Protein AF-A0A2E8K4D7-F1 (afdb_monomer_lite)

Radius of gyration: 24.34 Å; chains: 1; bounding box: 84×47×53 Å

Foldseek 3Di:
DDDDPPPPDPDPDPVPDPLQVLPDDDDDPDDDDDPPDQDQLVCLQVLLLVLLVLLLVLQVLVLVLVVLVPDDQVVPDVVQWDDDVPDIGHSVSVSSVSVSSNSNSVVVNVVSLVVSVDPSNDPVPPNDDPVSVVSSVVSNVSSVVCVVPVNVVNVVVVVVVVVVVVVVVVVVVVVVVVVVVVVVVD

pLDDT: mean 81.78, std 14.97, range [35.03, 97.88]

Structure (mmCIF, N/CA/C/O backbone):
data_AF-A0A2E8K4D7-F1
#
_entry.id   AF-A0A2E8K4D7-F1
#
loop_
_atom_site.group_PDB
_atom_site.id
_atom_site.type_symbol
_atom_site.label_atom_id
_atom_site.label_alt_id
_atom_site.label_comp_id
_atom_site.label_asym_id
_atom_site.label_entity_id
_atom_site.label_seq_id
_atom_site.pdbx_PDB_ins_code
_atom_site.Cartn_x
_atom_site.Cartn_y
_atom_site.Cartn_z
_atom_site.occupancy
_atom_site.B_iso_or_equiv
_atom_site.auth_seq_id
_atom_site.auth_comp_id
_atom_site.auth_asym_id
_atom_site.auth_atom_id
_atom_site.pdbx_PDB_model_num
ATOM 1 N N . MET A 1 1 ? -30.339 0.909 -2.283 1.00 42.59 1 MET A N 1
ATOM 2 C CA . MET A 1 1 ? -30.176 0.228 -3.588 1.00 42.59 1 MET A CA 1
ATOM 3 C C . MET A 1 1 ? -30.928 -1.095 -3.508 1.00 42.59 1 MET A C 1
ATOM 5 O O . MET A 1 1 ? -30.660 -1.862 -2.594 1.00 42.59 1 MET A O 1
ATOM 9 N N . VAL A 1 2 ? -31.935 -1.306 -4.357 1.00 42.19 2 VAL A N 1
ATOM 10 C CA . VAL A 1 2 ? -32.818 -2.489 -4.318 1.00 42.19 2 VAL A CA 1
ATOM 11 C C . VAL A 1 2 ? -32.054 -3.697 -4.875 1.00 42.19 2 VAL A C 1
ATOM 13 O O . VAL A 1 2 ? -31.588 -3.630 -6.008 1.00 42.19 2 VAL A O 1
ATOM 16 N N . ARG A 1 3 ? -31.892 -4.777 -4.096 1.00 44.25 3 ARG A N 1
ATOM 17 C CA . ARG A 1 3 ? -31.357 -6.061 -4.585 1.00 44.25 3 ARG A CA 1
ATOM 18 C C . ARG A 1 3 ? -32.526 -6.982 -4.941 1.00 44.25 3 ARG A C 1
ATOM 20 O O . ARG A 1 3 ? -33.409 -7.198 -4.116 1.00 44.25 3 ARG A O 1
ATOM 27 N N . THR A 1 4 ? -32.522 -7.518 -6.157 1.00 40.59 4 THR A N 1
ATOM 28 C CA . THR A 1 4 ? -33.500 -8.507 -6.631 1.00 40.59 4 THR A CA 1
ATOM 29 C C . THR A 1 4 ? -32.950 -9.901 -6.341 1.00 40.59 4 THR A C 1
ATOM 31 O O . THR A 1 4 ? -31.834 -10.222 -6.745 1.00 40.59 4 THR A O 1
ATOM 34 N N . ALA A 1 5 ? -33.701 -10.731 -5.617 1.00 35.03 5 ALA A N 1
ATOM 35 C CA . ALA A 1 5 ? -33.301 -12.108 -5.340 1.00 35.03 5 ALA A CA 1
ATOM 36 C C . ALA A 1 5 ? -33.125 -12.895 -6.656 1.00 35.03 5 ALA A C 1
ATOM 38 O O . ALA A 1 5 ? -34.029 -12.902 -7.490 1.00 35.03 5 ALA A O 1
ATOM 39 N N . GLY A 1 6 ? -31.970 -13.549 -6.833 1.00 48.34 6 GLY A N 1
ATOM 40 C CA . GLY A 1 6 ? -31.677 -14.401 -7.997 1.00 48.34 6 GLY A CA 1
ATOM 41 C C . GLY A 1 6 ? -30.641 -13.870 -8.998 1.00 48.34 6 GLY A C 1
ATOM 42 O O . GLY A 1 6 ? -30.522 -14.437 -10.081 1.00 48.34 6 GLY A O 1
ATOM 43 N N . GLU A 1 7 ? -29.878 -12.818 -8.681 1.00 40.41 7 GLU A N 1
ATOM 44 C CA . GLU A 1 7 ? -28.774 -12.372 -9.545 1.00 40.41 7 GLU A CA 1
ATOM 45 C C . GLU A 1 7 ? -27.639 -13.416 -9.556 1.00 40.41 7 GLU A C 1
ATOM 47 O O . GLU A 1 7 ? -26.795 -13.467 -8.660 1.00 40.41 7 GLU A O 1
ATOM 52 N N . VAL A 1 8 ? -27.621 -14.275 -10.580 1.00 52.06 8 VAL A N 1
ATOM 53 C CA . VAL A 1 8 ? -26.497 -15.177 -10.858 1.00 52.06 8 VAL A CA 1
ATOM 54 C C . VAL A 1 8 ? -25.347 -14.334 -11.400 1.00 52.06 8 VAL A C 1
ATOM 56 O O . VAL A 1 8 ? -25.324 -13.963 -12.575 1.00 52.06 8 VAL A O 1
ATOM 59 N N . ARG A 1 9 ? -24.382 -14.010 -10.537 1.00 52.72 9 ARG A N 1
ATOM 60 C CA . ARG A 1 9 ? -23.132 -13.376 -10.958 1.00 52.72 9 ARG A CA 1
ATOM 61 C C . ARG A 1 9 ? -22.196 -14.439 -11.510 1.00 52.72 9 ARG A C 1
ATOM 63 O O . ARG A 1 9 ? -21.761 -15.331 -10.788 1.00 52.72 9 ARG A O 1
ATOM 70 N N . PHE A 1 10 ? -21.864 -14.326 -12.793 1.00 47.91 10 PHE A N 1
ATOM 71 C CA . PHE A 1 10 ? -20.785 -15.100 -13.399 1.00 47.91 10 PHE A CA 1
ATOM 72 C C . PHE A 1 10 ? -19.451 -14.542 -12.911 1.00 47.91 10 PHE A C 1
ATOM 74 O O . PHE A 1 10 ? -18.846 -13.676 -13.541 1.00 47.91 10 PHE A O 1
ATOM 81 N N . ILE A 1 11 ? -19.015 -15.009 -11.746 1.00 57.50 11 ILE A N 1
ATOM 82 C CA . ILE A 1 11 ? -17.694 -14.693 -11.222 1.00 57.50 11 ILE A CA 1
ATOM 83 C C . ILE A 1 11 ? -16.729 -15.677 -11.868 1.00 57.50 11 ILE A C 1
ATOM 85 O O . ILE A 1 11 ? -16.826 -16.886 -11.667 1.00 57.50 11 ILE A O 1
ATOM 89 N N . LYS A 1 12 ? -15.831 -15.158 -12.706 1.00 52.22 12 LYS A N 1
ATOM 90 C CA . LYS A 1 12 ? -14.766 -15.965 -13.295 1.00 52.22 12 LYS A CA 1
ATOM 91 C C . LYS A 1 12 ? -13.864 -16.438 -12.157 1.00 52.22 12 LYS A C 1
ATOM 93 O O . LYS A 1 12 ? -13.187 -15.615 -11.554 1.00 52.22 12 LYS A O 1
ATOM 98 N N . ASP A 1 13 ? -13.884 -17.735 -11.873 1.00 49.84 13 ASP A N 1
ATOM 99 C CA . ASP A 1 13 ? -12.936 -18.370 -10.962 1.00 49.84 13 ASP A CA 1
ATOM 100 C C . ASP A 1 13 ? -11.515 -18.187 -11.517 1.00 49.84 13 ASP A C 1
ATOM 102 O O . ASP A 1 13 ? -11.243 -18.519 -12.676 1.00 49.84 13 ASP A O 1
ATOM 106 N N . ARG A 1 14 ? -10.639 -17.572 -10.718 1.00 60.16 14 ARG A N 1
ATOM 107 C CA . ARG A 1 14 ? -9.242 -17.274 -11.077 1.00 60.16 14 ARG A CA 1
ATOM 108 C C . ARG A 1 14 ? -8.237 -17.940 -10.135 1.00 60.16 14 ARG A C 1
ATOM 110 O O . ARG A 1 14 ? -7.043 -17.690 -10.248 1.00 60.16 14 ARG A O 1
ATOM 117 N N . SER A 1 15 ? -8.705 -18.830 -9.255 1.00 53.06 15 SER A N 1
ATOM 118 C CA . SER A 1 15 ? -7.938 -19.448 -8.159 1.00 53.06 15 SER A CA 1
ATOM 119 C C . SER A 1 15 ? -6.750 -20.338 -8.579 1.00 53.06 15 SER A C 1
ATOM 121 O O . SER A 1 15 ? -6.047 -20.863 -7.719 1.00 53.06 15 SER A O 1
ATOM 123 N N . GLY A 1 16 ? -6.494 -20.498 -9.885 1.00 53.50 16 GLY A N 1
ATOM 124 C CA . GLY A 1 16 ? -5.423 -21.336 -10.436 1.00 53.50 16 GLY A CA 1
ATOM 125 C C . GLY A 1 16 ? -4.332 -20.612 -11.235 1.00 53.50 16 GLY A C 1
ATOM 126 O O . GLY A 1 16 ? -3.404 -21.281 -11.688 1.00 53.50 16 GLY A O 1
ATOM 127 N N . ASP A 1 17 ? -4.411 -19.290 -11.442 1.00 66.56 17 ASP A N 1
ATOM 128 C CA . ASP A 1 17 ? -3.380 -18.553 -12.189 1.00 66.56 17 ASP A CA 1
ATOM 129 C C . ASP A 1 17 ? -2.330 -17.954 -11.239 1.00 66.56 17 ASP A C 1
ATOM 131 O O . ASP A 1 17 ? -2.603 -17.026 -10.476 1.00 66.56 17 ASP A O 1
ATOM 135 N N . ALA A 1 18 ? -1.094 -18.460 -11.311 1.00 64.81 18 ALA A N 1
ATOM 136 C CA . ALA A 1 18 ? 0.041 -17.935 -10.547 1.00 64.81 18 ALA A CA 1
ATOM 137 C C . ALA A 1 18 ? 0.300 -16.437 -10.820 1.00 64.81 18 ALA A C 1
ATOM 139 O O . ALA A 1 18 ? 0.906 -15.748 -9.998 1.00 64.81 18 ALA A O 1
ATOM 140 N N . GLY A 1 19 ? -0.161 -15.928 -11.968 1.00 66.25 19 GLY A N 1
ATOM 141 C CA . GLY A 1 19 ? -0.085 -14.525 -12.349 1.00 66.25 19 GLY A CA 1
ATOM 142 C C . GLY A 1 19 ? -1.123 -13.618 -11.689 1.00 66.25 19 GLY A C 1
ATOM 143 O O . GLY A 1 19 ? -0.961 -12.406 -11.787 1.00 66.25 19 GLY A O 1
ATOM 144 N N . GLU A 1 20 ? -2.138 -14.156 -11.009 1.00 72.56 20 GLU A N 1
ATOM 145 C CA . GLU A 1 20 ? -3.271 -13.396 -10.453 1.00 72.56 20 GLU A CA 1
ATOM 146 C C . GLU A 1 20 ? -3.527 -13.716 -8.965 1.00 72.56 20 GLU A C 1
ATOM 148 O O . GLU A 1 20 ? -4.633 -13.551 -8.462 1.00 72.56 20 GLU A O 1
ATOM 153 N N . TRP A 1 21 ? -2.486 -14.126 -8.230 1.00 80.56 21 TRP A N 1
ATOM 154 C CA . TRP A 1 21 ? -2.566 -14.526 -6.814 1.00 80.56 21 TRP A CA 1
ATOM 155 C C . TRP A 1 21 ? -3.175 -13.474 -5.870 1.00 80.56 21 TRP A C 1
ATOM 157 O O . TRP A 1 21 ? -3.678 -13.827 -4.807 1.00 80.56 21 TRP A O 1
ATOM 167 N N . ALA A 1 22 ? -3.111 -12.194 -6.238 1.00 81.06 22 ALA A N 1
ATOM 168 C CA . ALA A 1 22 ? -3.666 -11.096 -5.451 1.00 81.06 22 ALA A CA 1
ATOM 169 C C . ALA A 1 22 ? -5.199 -11.011 -5.526 1.00 81.06 22 ALA A C 1
ATOM 171 O O . ALA A 1 22 ? -5.828 -10.437 -4.641 1.00 81.06 22 ALA A O 1
ATOM 172 N N . PHE A 1 23 ? -5.809 -11.611 -6.550 1.00 72.12 23 PHE A N 1
ATOM 173 C CA . PHE A 1 23 ? -7.255 -11.662 -6.723 1.00 72.12 23 PHE A CA 1
ATOM 174 C C . PHE A 1 23 ? -7.794 -12.907 -6.014 1.00 72.12 23 PHE A C 1
ATOM 176 O O . PHE A 1 23 ? -8.047 -13.943 -6.631 1.00 72.12 23 PHE A O 1
ATOM 183 N N . GLY A 1 24 ? -7.923 -12.817 -4.688 1.00 65.56 24 GLY A N 1
ATOM 184 C CA . GLY A 1 24 ? -8.533 -13.875 -3.885 1.00 65.56 24 GLY A CA 1
ATOM 185 C C . GLY A 1 24 ? -9.960 -14.212 -4.354 1.00 65.56 24 GLY A C 1
ATOM 186 O O . GLY A 1 24 ? -10.618 -13.386 -4.997 1.00 65.56 24 GLY A O 1
ATOM 187 N N 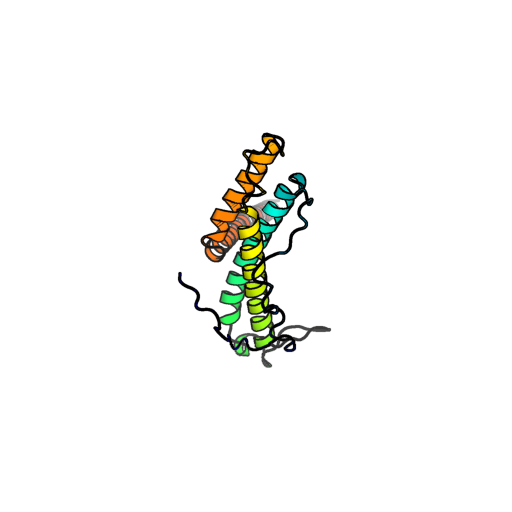. PRO A 1 25 ? -10.472 -15.420 -4.052 1.00 68.31 25 PRO A N 1
ATOM 188 C CA . PRO A 1 25 ? -11.868 -15.740 -4.323 1.00 68.31 25 PRO A CA 1
ATOM 189 C C . PRO A 1 25 ? -12.780 -14.748 -3.581 1.00 68.31 25 PRO A C 1
ATOM 191 O O . PRO A 1 25 ? -12.426 -14.303 -2.486 1.00 68.31 25 PRO A O 1
ATOM 194 N N . PRO A 1 26 ? -13.952 -14.398 -4.143 1.00 67.06 26 PRO A N 1
ATOM 195 C CA . PRO A 1 26 ? -14.900 -13.529 -3.458 1.00 67.06 26 PRO A CA 1
ATOM 196 C C . PRO A 1 26 ? -15.239 -14.122 -2.085 1.00 67.06 26 PRO A C 1
ATOM 198 O O . PRO A 1 26 ? -15.687 -15.267 -1.986 1.00 67.06 26 PRO A O 1
ATOM 201 N N . GLY A 1 27 ? -14.983 -13.344 -1.034 1.00 69.31 27 GLY A N 1
ATOM 202 C CA . GLY A 1 27 ? -15.305 -13.721 0.337 1.00 69.31 27 GLY A CA 1
ATOM 203 C C . GLY A 1 27 ? -16.817 -13.769 0.592 1.00 69.31 27 GLY A C 1
ATOM 204 O O . GLY A 1 27 ? -17.613 -13.324 -0.243 1.00 69.31 27 GLY A O 1
ATOM 205 N N . PRO A 1 28 ? -17.242 -14.311 1.745 1.00 79.06 28 PRO A N 1
ATOM 206 C CA . PRO A 1 28 ? -18.638 -14.253 2.158 1.00 79.06 28 PRO A CA 1
ATOM 207 C C . PRO A 1 28 ? -19.098 -12.793 2.312 1.00 79.06 28 PRO A C 1
ATOM 209 O O . PRO A 1 28 ? -18.344 -11.939 2.770 1.00 79.06 28 PRO A O 1
ATOM 212 N N . ASN A 1 29 ? -20.349 -12.510 1.937 1.00 76.81 29 ASN A N 1
ATOM 213 C CA . ASN A 1 29 ? -20.921 -11.157 2.025 1.00 76.81 29 ASN A CA 1
ATOM 214 C C . ASN A 1 29 ? -21.261 -10.733 3.463 1.00 76.81 29 ASN A C 1
ATOM 216 O O . ASN A 1 29 ? -21.466 -9.550 3.716 1.00 76.81 29 ASN A O 1
ATOM 220 N N . GLU A 1 30 ? -21.373 -11.695 4.377 1.00 80.06 30 GLU A N 1
ATOM 221 C CA . GLU A 1 30 ? -21.692 -11.490 5.787 1.00 80.06 30 GLU A CA 1
ATOM 222 C C . GLU A 1 30 ? -20.774 -12.373 6.634 1.00 80.06 30 GLU A C 1
ATOM 224 O O . GLU A 1 30 ? -20.367 -13.459 6.209 1.00 80.06 30 GLU A O 1
ATOM 229 N N . ARG A 1 31 ? -20.426 -11.887 7.826 1.00 82.50 31 ARG A N 1
ATOM 230 C CA . ARG A 1 31 ? -19.609 -12.617 8.797 1.00 82.50 31 ARG A CA 1
ATOM 231 C C . ARG A 1 31 ? -20.520 -13.288 9.814 1.00 82.50 31 ARG A C 1
ATOM 233 O O . ARG A 1 31 ? -21.412 -12.641 10.351 1.00 82.50 31 ARG A O 1
ATOM 240 N N . ASP A 1 32 ? -20.242 -14.551 10.105 1.00 85.31 32 ASP A N 1
ATOM 241 C CA . ASP A 1 32 ? -20.825 -15.250 11.247 1.00 85.31 32 ASP A CA 1
ATOM 242 C C . ASP A 1 32 ? -19.916 -15.012 12.461 1.00 85.31 32 ASP A C 1
ATOM 244 O O . ASP A 1 32 ? -18.757 -15.438 12.469 1.00 85.31 32 ASP A O 1
ATOM 248 N N . ILE A 1 33 ? -20.394 -14.224 13.425 1.00 83.69 33 ILE A N 1
ATOM 249 C CA . ILE A 1 33 ? -19.668 -13.878 14.652 1.00 83.69 33 ILE A CA 1
ATOM 250 C C . ILE A 1 33 ? -20.395 -14.559 15.806 1.00 83.69 33 ILE A C 1
ATOM 252 O O . ILE A 1 33 ? -21.604 -14.397 15.968 1.00 83.69 33 ILE A O 1
ATOM 256 N N . GLU A 1 34 ? -19.650 -15.308 16.615 1.00 87.81 34 GLU A N 1
ATOM 257 C CA . GLU A 1 34 ? -20.185 -15.943 17.816 1.00 87.81 34 GLU A CA 1
ATOM 258 C C . GLU A 1 34 ? -20.783 -14.880 18.750 1.00 87.81 34 GLU A C 1
ATOM 260 O O . GLU A 1 34 ? -20.145 -13.867 19.033 1.00 87.81 34 GLU A O 1
ATOM 265 N N . GLN A 1 35 ? -22.017 -15.100 19.216 1.00 78.00 35 GLN A N 1
ATOM 266 C CA . GLN A 1 35 ? -22.782 -14.092 19.968 1.00 78.00 35 GLN A CA 1
ATOM 267 C C . GLN A 1 35 ? -22.085 -13.639 21.260 1.00 78.00 35 GLN A C 1
ATOM 269 O O . GLN A 1 35 ? -22.278 -12.503 21.685 1.00 78.00 35 GLN A O 1
ATOM 274 N N . ASP A 1 36 ? -21.252 -14.503 21.842 1.00 84.25 36 ASP A N 1
ATOM 275 C CA . ASP A 1 36 ? -20.517 -14.243 23.082 1.00 84.25 36 ASP A CA 1
ATOM 276 C C . ASP A 1 36 ? -19.095 -13.698 22.841 1.00 84.25 36 ASP A C 1
ATOM 278 O O . ASP A 1 36 ? -18.320 -13.518 23.785 1.00 84.25 36 ASP A O 1
ATOM 282 N N . PHE A 1 37 ? -18.711 -13.441 21.585 1.00 85.19 37 PHE A N 1
ATOM 283 C CA . PHE A 1 37 ? -17.384 -12.925 21.270 1.00 85.19 37 PHE A CA 1
ATOM 284 C C . PHE A 1 37 ? -17.239 -11.462 21.704 1.00 85.19 37 PHE A C 1
ATOM 286 O O . PHE A 1 37 ? -17.921 -10.567 21.205 1.00 85.19 37 PHE A O 1
ATOM 293 N N . VAL A 1 38 ? -16.282 -11.208 22.597 1.00 84.56 38 VAL A N 1
ATOM 294 C CA . VAL A 1 38 ? -15.945 -9.860 23.066 1.00 84.56 38 VAL A CA 1
ATOM 295 C C . VAL A 1 38 ? -14.699 -9.363 22.343 1.00 84.56 38 VAL A C 1
ATOM 297 O O . VAL A 1 38 ? -13.609 -9.924 22.483 1.00 84.56 38 VAL A O 1
ATOM 300 N N . PHE A 1 39 ? -14.849 -8.277 21.589 1.00 84.06 39 PHE A N 1
ATOM 301 C CA . PHE A 1 39 ? -13.735 -7.628 20.907 1.00 84.06 39 PHE A CA 1
ATOM 302 C C . PHE A 1 39 ? -12.747 -7.035 21.915 1.00 84.06 39 PHE A C 1
ATOM 304 O O 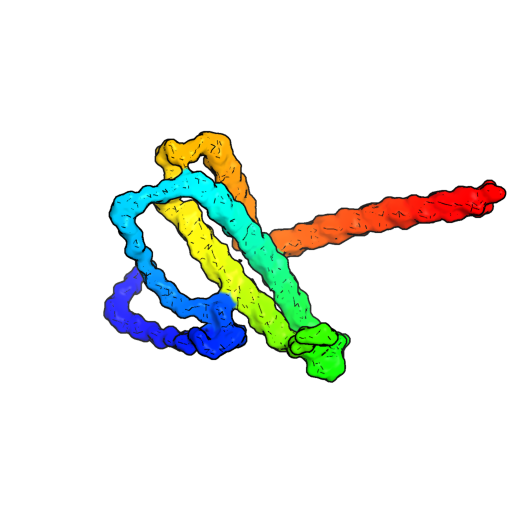. PHE A 1 39 ? -13.118 -6.341 22.860 1.00 84.06 39 PHE A O 1
ATOM 311 N N . ASN A 1 40 ? -11.457 -7.299 21.705 1.00 86.19 40 ASN A N 1
ATOM 312 C CA . ASN A 1 40 ? -10.409 -6.800 22.583 1.00 86.19 40 ASN A CA 1
ATOM 313 C C . ASN A 1 40 ? -9.830 -5.487 22.041 1.00 86.19 40 ASN A C 1
ATOM 315 O O . ASN A 1 40 ? -8.999 -5.479 21.129 1.00 86.19 40 ASN A O 1
ATOM 319 N N . ALA A 1 41 ? -10.243 -4.384 22.664 1.00 83.75 41 ALA A N 1
ATOM 320 C CA . ALA A 1 41 ? -9.869 -3.019 22.308 1.00 83.75 41 ALA A CA 1
ATOM 321 C C . ALA A 1 41 ? -8.351 -2.750 22.326 1.00 83.75 41 ALA A C 1
ATOM 323 O O . ALA A 1 41 ? -7.870 -1.883 21.598 1.00 83.75 41 ALA A O 1
ATOM 324 N N . LYS A 1 42 ? -7.556 -3.551 23.054 1.00 84.75 42 LYS A N 1
ATOM 325 C CA . LYS A 1 42 ? -6.083 -3.471 23.035 1.00 84.75 42 LYS A CA 1
ATOM 326 C C . LYS A 1 42 ? -5.497 -3.635 21.627 1.00 84.75 42 LYS A C 1
ATOM 328 O O . LYS A 1 42 ? -4.406 -3.136 21.354 1.00 84.75 42 LYS A O 1
ATOM 333 N N . TYR A 1 43 ? -6.187 -4.356 20.744 1.00 87.81 43 TYR A N 1
ATOM 334 C CA . TYR A 1 43 ? -5.718 -4.603 19.381 1.00 87.81 43 TYR A CA 1
ATOM 335 C C . TYR A 1 43 ? -6.125 -3.524 18.380 1.00 87.81 43 TYR A C 1
ATOM 337 O O . TYR A 1 43 ? -5.625 -3.547 17.258 1.00 87.81 43 TYR A O 1
ATOM 345 N N . LEU A 1 44 ? -6.931 -2.540 18.789 1.00 87.69 44 LEU A N 1
ATOM 346 C CA . LEU A 1 44 ? -7.347 -1.447 17.916 1.00 87.69 44 LEU A CA 1
ATOM 347 C C . LEU A 1 44 ? -6.150 -0.604 17.455 1.00 87.69 44 LEU A C 1
ATOM 349 O O . LEU A 1 44 ? -6.018 -0.302 16.274 1.00 87.69 44 LEU A O 1
ATOM 353 N N . LYS A 1 45 ? -5.214 -0.308 18.364 1.00 89.50 45 LYS A N 1
ATOM 354 C CA . LYS A 1 45 ? -3.984 0.432 18.043 1.00 89.50 45 LYS A CA 1
ATOM 355 C C . LYS A 1 45 ? -3.062 -0.319 17.069 1.00 89.50 45 LYS A C 1
ATOM 357 O O . LYS A 1 45 ? -2.687 0.265 16.054 1.00 89.50 45 LYS A O 1
ATOM 362 N N . PRO A 1 46 ? -2.705 -1.598 17.303 1.00 92.81 46 PRO A N 1
ATOM 363 C CA . PRO A 1 46 ? -2.010 -2.408 16.303 1.00 92.81 46 PRO A CA 1
ATOM 364 C C . PRO A 1 46 ? -2.727 -2.474 14.949 1.00 92.81 46 PRO A C 1
ATOM 366 O O . PRO A 1 46 ? -2.063 -2.440 13.913 1.00 92.81 46 PRO A O 1
ATOM 369 N N . LEU A 1 47 ? -4.062 -2.552 14.942 1.00 91.69 47 LEU A N 1
ATOM 370 C CA . LEU A 1 47 ? -4.849 -2.622 13.712 1.00 91.69 47 LEU A CA 1
ATOM 371 C C . LEU A 1 47 ? -4.788 -1.301 12.930 1.00 91.69 47 LEU A C 1
ATOM 373 O O . LEU A 1 47 ? -4.473 -1.317 11.741 1.00 91.69 47 LEU A O 1
ATOM 377 N N . ALA A 1 48 ? -4.956 -0.164 13.611 1.00 92.06 48 ALA A N 1
ATOM 378 C CA . ALA A 1 48 ? -4.799 1.171 13.033 1.00 92.06 48 ALA A CA 1
ATOM 379 C C . ALA A 1 48 ? -3.385 1.390 12.467 1.00 92.06 48 ALA A C 1
ATOM 381 O O . ALA A 1 48 ? -3.217 1.859 11.344 1.00 92.06 48 ALA A O 1
ATOM 382 N N . ALA A 1 49 ? -2.351 0.981 13.209 1.00 94.75 49 ALA A N 1
ATOM 383 C CA . ALA A 1 49 ? -0.970 1.075 12.742 1.00 94.75 49 ALA A CA 1
ATOM 384 C C . ALA A 1 49 ? -0.724 0.204 11.499 1.00 94.75 49 ALA A C 1
ATOM 386 O O . ALA A 1 49 ? -0.013 0.621 10.586 1.00 94.75 49 ALA A O 1
ATOM 387 N N . THR A 1 50 ? -1.341 -0.981 11.445 1.00 96.31 50 THR A N 1
ATOM 388 C CA . THR A 1 50 ? -1.269 -1.874 10.281 1.00 96.31 50 THR A CA 1
ATOM 389 C C . THR A 1 50 ? -1.918 -1.231 9.059 1.00 96.31 50 THR A C 1
ATOM 391 O O . THR A 1 50 ? -1.309 -1.234 7.991 1.00 96.31 50 THR A O 1
ATOM 394 N N . LEU A 1 51 ? -3.106 -0.636 9.219 1.00 96.00 51 LEU A N 1
ATOM 395 C CA . LEU A 1 51 ? -3.787 0.114 8.163 1.00 96.00 51 LEU A CA 1
ATOM 396 C C . LEU A 1 51 ? -2.896 1.233 7.620 1.00 96.00 51 LEU A C 1
ATOM 398 O O . LEU A 1 51 ? -2.653 1.289 6.416 1.00 96.00 51 LEU A O 1
ATOM 402 N N . ARG A 1 52 ? -2.365 2.077 8.513 1.00 96.50 52 ARG A N 1
ATOM 403 C CA . ARG A 1 52 ? -1.493 3.195 8.141 1.00 96.50 52 ARG A CA 1
ATOM 404 C C . ARG A 1 52 ? -0.284 2.712 7.341 1.00 96.50 52 ARG A C 1
ATOM 406 O O . ARG A 1 52 ? -0.043 3.191 6.239 1.00 96.50 52 ARG A O 1
ATOM 413 N N . SER A 1 53 ? 0.450 1.720 7.845 1.00 97.69 53 SER A N 1
ATOM 414 C CA . SER A 1 53 ? 1.618 1.173 7.142 1.00 97.69 53 SER A CA 1
ATOM 415 C C . SER A 1 53 ? 1.267 0.522 5.800 1.00 97.69 53 SER A C 1
ATOM 417 O O . SER A 1 53 ? 2.035 0.648 4.847 1.00 97.69 53 SER A O 1
ATOM 419 N N . ALA A 1 54 ? 0.124 -0.159 5.698 1.00 97.69 54 ALA A N 1
ATOM 420 C CA . ALA A 1 54 ? -0.328 -0.760 4.446 1.00 97.69 54 ALA A CA 1
ATOM 421 C C . ALA A 1 54 ? -0.696 0.302 3.395 1.00 97.69 54 ALA A C 1
ATOM 423 O O . ALA A 1 54 ? -0.357 0.131 2.225 1.00 97.69 54 ALA A O 1
ATOM 424 N N . LEU A 1 55 ? -1.305 1.419 3.803 1.00 97.69 55 LEU A N 1
ATOM 425 C CA . LEU A 1 55 ? -1.601 2.557 2.926 1.00 97.69 55 LEU A CA 1
ATOM 426 C C . LEU A 1 55 ? -0.328 3.260 2.435 1.00 97.69 55 LEU A C 1
ATOM 428 O O . LEU A 1 55 ? -0.203 3.537 1.244 1.00 97.69 55 LEU A O 1
ATOM 432 N N . MET A 1 56 ? 0.663 3.460 3.311 1.00 97.50 56 MET A N 1
ATOM 433 C CA . MET A 1 56 ? 1.983 3.972 2.905 1.00 97.50 56 MET A CA 1
ATOM 434 C C . MET A 1 56 ? 2.636 3.052 1.862 1.00 97.50 56 MET A C 1
ATOM 436 O O . MET A 1 56 ? 3.149 3.504 0.836 1.00 97.50 56 MET A O 1
ATOM 440 N N . ALA A 1 57 ? 2.582 1.736 2.096 1.00 97.88 57 ALA A N 1
ATOM 441 C CA . ALA A 1 57 ? 3.091 0.747 1.153 1.00 97.88 57 ALA A CA 1
ATOM 442 C C . ALA A 1 57 ? 2.327 0.776 -0.180 1.00 97.88 57 ALA A C 1
ATOM 444 O O . ALA A 1 57 ? 2.956 0.662 -1.234 1.00 97.88 57 ALA A O 1
ATOM 445 N N . LEU A 1 58 ? 1.000 0.953 -0.157 1.00 97.62 58 LEU A N 1
ATOM 446 C CA . LEU A 1 58 ? 0.167 1.095 -1.354 1.00 97.62 58 LEU A CA 1
ATOM 447 C C . LEU A 1 58 ? 0.602 2.305 -2.184 1.00 97.62 58 LEU A C 1
ATOM 449 O O . LEU A 1 58 ? 0.796 2.166 -3.394 1.00 97.62 58 LEU A O 1
ATOM 453 N N . GLY A 1 59 ? 0.829 3.450 -1.538 1.00 97.19 59 GLY A N 1
ATOM 454 C CA . GLY A 1 59 ? 1.333 4.662 -2.179 1.00 97.19 59 GLY A CA 1
ATOM 455 C C . GLY A 1 59 ? 2.650 4.428 -2.916 1.00 97.19 59 GLY A C 1
ATOM 456 O O . GLY A 1 59 ? 2.717 4.561 -4.140 1.00 97.19 59 GLY A O 1
ATOM 457 N N . HIS A 1 60 ? 3.684 3.965 -2.206 1.00 97.38 60 HIS A N 1
ATOM 458 C CA . HIS A 1 60 ? 4.988 3.694 -2.824 1.00 97.38 60 HIS A CA 1
ATOM 459 C C . HIS A 1 60 ? 4.930 2.601 -3.899 1.00 97.38 60 HIS A C 1
ATOM 461 O O . HIS A 1 60 ? 5.612 2.699 -4.922 1.00 97.38 60 HIS A O 1
ATOM 467 N N . THR A 1 61 ? 4.113 1.562 -3.708 1.00 97.56 61 THR A N 1
ATOM 468 C CA . THR A 1 61 ? 3.950 0.488 -4.701 1.00 97.56 61 THR A CA 1
ATOM 469 C C . THR A 1 61 ? 3.302 1.018 -5.980 1.00 97.56 61 THR A C 1
ATOM 471 O O . THR A 1 61 ? 3.747 0.676 -7.079 1.00 97.56 61 THR A O 1
ATOM 474 N N . THR A 1 62 ? 2.305 1.896 -5.852 1.00 96.44 62 THR A N 1
ATOM 475 C CA . THR A 1 62 ? 1.629 2.553 -6.980 1.00 96.44 62 THR A CA 1
ATOM 476 C C . THR A 1 62 ? 2.601 3.450 -7.745 1.00 96.44 62 THR A C 1
ATOM 478 O O . THR A 1 62 ? 2.766 3.286 -8.958 1.00 96.44 62 THR A O 1
ATOM 481 N N . SER A 1 63 ? 3.354 4.297 -7.037 1.00 95.81 63 SER A N 1
ATOM 482 C CA . SER A 1 63 ? 4.418 5.127 -7.615 1.00 95.81 63 SER A CA 1
ATOM 483 C C . SER A 1 63 ? 5.469 4.287 -8.353 1.00 95.81 63 SER A C 1
ATOM 485 O O . SER A 1 63 ? 5.839 4.579 -9.498 1.00 95.81 63 SER A O 1
ATOM 487 N N . ALA A 1 64 ? 5.925 3.189 -7.741 1.00 95.75 64 ALA A N 1
ATOM 488 C CA . ALA A 1 64 ? 6.882 2.267 -8.346 1.00 95.75 64 ALA A CA 1
ATOM 489 C C . ALA A 1 64 ? 6.326 1.615 -9.623 1.00 95.75 64 ALA A C 1
ATOM 491 O O . ALA A 1 64 ? 7.017 1.580 -10.647 1.00 95.75 64 ALA A O 1
ATOM 492 N N . TYR A 1 65 ? 5.075 1.147 -9.602 1.00 96.06 65 TYR A N 1
ATOM 493 C CA . TYR A 1 65 ? 4.399 0.583 -10.771 1.00 96.06 65 TYR A CA 1
ATOM 494 C C . TYR A 1 65 ? 4.290 1.601 -11.915 1.00 96.06 65 TYR A C 1
ATOM 496 O O . TYR A 1 65 ? 4.712 1.314 -13.044 1.00 96.06 65 TYR A O 1
ATOM 504 N N . ASN A 1 66 ? 3.818 2.815 -11.620 1.00 95.12 66 ASN A N 1
ATOM 505 C CA . ASN A 1 66 ? 3.621 3.884 -12.599 1.00 95.12 66 ASN A CA 1
ATOM 506 C C . ASN A 1 66 ? 4.928 4.343 -13.253 1.00 95.12 66 ASN A C 1
ATOM 508 O O . ASN A 1 66 ? 4.947 4.716 -14.433 1.00 95.12 66 ASN A O 1
ATOM 512 N N . ARG A 1 67 ? 6.049 4.277 -12.530 1.00 94.69 67 ARG A N 1
ATOM 513 C CA . ARG A 1 67 ? 7.387 4.502 -13.096 1.00 94.69 67 ARG A CA 1
ATOM 514 C C . ARG A 1 67 ? 7.835 3.312 -13.938 1.00 94.69 67 ARG A C 1
ATOM 516 O O . ARG A 1 67 ? 8.248 3.486 -15.086 1.00 94.69 67 ARG A O 1
ATOM 523 N N . PHE A 1 68 ? 7.714 2.094 -13.413 1.00 95.25 68 PHE A N 1
ATOM 524 C CA . PHE A 1 68 ? 8.257 0.893 -14.046 1.00 95.25 68 PHE A CA 1
ATOM 525 C C . PHE A 1 68 ? 7.531 0.493 -15.341 1.00 95.25 68 PHE A C 1
ATOM 527 O O . PHE A 1 68 ? 8.153 -0.019 -16.281 1.00 95.25 68 PHE A O 1
ATOM 534 N N . VAL A 1 69 ? 6.228 0.770 -15.444 1.00 95.00 69 VAL A N 1
ATOM 535 C CA . VAL A 1 69 ? 5.444 0.500 -16.660 1.00 95.00 69 VAL A CA 1
ATOM 536 C C . VAL A 1 69 ? 5.888 1.368 -17.846 1.00 95.00 69 VAL A C 1
ATOM 538 O O . VAL A 1 69 ? 5.870 0.903 -18.988 1.00 95.00 69 VAL A O 1
ATOM 541 N N . LYS A 1 70 ? 6.372 2.593 -17.586 1.00 94.50 70 LYS A N 1
ATOM 542 C CA . LYS A 1 70 ? 6.826 3.557 -18.610 1.00 94.50 70 LYS A CA 1
ATOM 543 C C . LYS A 1 70 ? 8.189 3.197 -19.212 1.00 94.50 70 LYS A C 1
ATOM 545 O O . LYS A 1 70 ? 8.513 3.616 -20.325 1.00 94.50 70 LYS A O 1
ATOM 550 N N . ILE A 1 71 ? 8.993 2.404 -18.508 1.00 93.19 71 ILE A N 1
ATOM 551 C CA . ILE A 1 71 ? 10.327 1.997 -18.956 1.00 93.19 71 ILE A CA 1
ATOM 552 C C . ILE A 1 71 ? 10.197 1.009 -20.121 1.00 93.19 71 ILE A C 1
ATOM 554 O O . ILE A 1 71 ? 9.631 -0.063 -19.976 1.00 93.19 71 ILE A O 1
ATOM 558 N N . LYS A 1 72 ? 10.738 1.293 -21.307 1.00 91.88 72 LYS A N 1
ATOM 559 C CA . LYS A 1 72 ? 10.707 0.313 -22.413 1.00 91.88 72 LYS A CA 1
ATOM 560 C C . LYS A 1 72 ? 11.715 -0.812 -22.153 1.00 91.88 72 LYS A C 1
ATOM 562 O O . LYS A 1 72 ? 12.903 -0.538 -22.052 1.00 91.88 72 LYS A O 1
ATOM 567 N N . SER A 1 73 ? 11.275 -2.075 -22.136 1.00 90.69 73 SER A N 1
ATOM 568 C CA . SER A 1 73 ? 12.132 -3.234 -21.809 1.00 90.69 73 SER A CA 1
ATOM 569 C C . SER A 1 73 ? 13.402 -3.311 -22.664 1.00 90.69 73 SER A C 1
ATOM 571 O O . SER A 1 73 ? 14.487 -3.508 -22.129 1.00 90.69 73 SER A O 1
ATOM 573 N N . ARG A 1 74 ? 13.280 -3.045 -23.973 1.00 90.56 74 ARG A N 1
ATOM 574 C CA . ARG A 1 74 ? 14.408 -3.020 -24.924 1.00 90.56 74 ARG A CA 1
ATOM 575 C C . ARG A 1 74 ? 15.480 -1.968 -24.620 1.00 90.56 74 ARG A C 1
ATOM 577 O O . ARG A 1 74 ? 16.585 -2.080 -25.129 1.00 90.56 74 ARG A O 1
ATOM 584 N N . ASN A 1 75 ? 15.137 -0.927 -23.859 1.00 92.69 75 ASN A N 1
ATOM 585 C CA . ASN A 1 75 ? 16.073 0.136 -23.500 1.00 92.69 75 ASN A CA 1
ATOM 586 C C . ASN A 1 75 ? 16.896 -0.228 -22.257 1.00 92.69 75 ASN A C 1
ATOM 588 O O . ASN A 1 75 ? 17.869 0.458 -21.972 1.00 92.69 75 ASN A O 1
ATOM 592 N N . VAL A 1 76 ? 16.494 -1.263 -21.511 1.00 90.44 76 VAL A N 1
ATOM 593 C CA . VAL A 1 76 ? 17.132 -1.650 -20.242 1.00 90.44 76 VAL A CA 1
ATOM 594 C C . VAL A 1 76 ? 17.824 -3.003 -20.341 1.00 90.44 76 VAL A C 1
ATOM 596 O O . VAL A 1 76 ? 18.885 -3.174 -19.754 1.00 90.44 76 VAL A O 1
ATOM 599 N N . SER A 1 77 ? 17.269 -3.947 -21.106 1.00 91.25 77 SER A N 1
ATOM 600 C CA . SER A 1 77 ? 17.906 -5.242 -21.344 1.00 91.25 77 SER A CA 1
ATOM 601 C C . SER A 1 77 ? 17.717 -5.719 -22.789 1.00 91.25 77 SER A C 1
ATOM 603 O O . SER A 1 77 ? 16.614 -5.565 -23.329 1.00 91.25 77 SER A O 1
ATOM 605 N N . PRO A 1 78 ? 18.742 -6.333 -23.419 1.00 89.50 78 PRO A N 1
ATOM 606 C CA . PRO A 1 78 ? 18.633 -6.888 -24.769 1.00 89.50 78 PRO A CA 1
ATOM 607 C C . PRO A 1 78 ? 17.575 -7.994 -24.899 1.00 89.50 78 PRO A C 1
ATOM 609 O O . PRO A 1 78 ? 16.983 -8.140 -25.965 1.00 89.50 78 PRO A O 1
ATOM 612 N N . ASP A 1 79 ? 17.312 -8.752 -23.833 1.00 90.25 79 ASP A N 1
ATOM 613 C CA . ASP A 1 79 ? 16.352 -9.866 -23.814 1.00 90.25 79 ASP A CA 1
ATOM 614 C C . ASP A 1 79 ? 15.009 -9.505 -23.144 1.00 90.25 79 ASP A C 1
ATOM 616 O O . ASP A 1 79 ? 14.086 -10.319 -23.104 1.00 90.25 79 ASP A O 1
ATOM 620 N N . GLY A 1 80 ? 14.883 -8.280 -22.621 1.00 90.81 80 GLY A N 1
ATOM 621 C CA . GLY A 1 80 ? 13.709 -7.831 -21.873 1.00 90.81 80 GLY A CA 1
ATOM 622 C C . GLY A 1 80 ? 13.569 -8.429 -20.466 1.00 90.81 80 GLY A C 1
ATOM 623 O O . GLY A 1 80 ? 12.485 -8.318 -19.882 1.00 90.81 80 GLY A O 1
ATOM 624 N N . SER A 1 81 ? 14.633 -9.019 -19.918 1.00 91.69 81 SER A N 1
ATOM 625 C CA . SER A 1 81 ? 14.699 -9.543 -18.550 1.00 91.69 81 SER A CA 1
ATOM 626 C C . SER A 1 81 ? 15.582 -8.678 -17.651 1.00 91.69 81 SER A C 1
ATOM 628 O O . SER A 1 81 ? 16.487 -7.997 -18.121 1.00 91.69 81 SER A O 1
ATOM 630 N N . LEU A 1 82 ? 15.336 -8.713 -16.344 1.00 91.38 82 LEU A N 1
ATOM 631 C CA . LEU A 1 82 ? 16.226 -8.161 -15.322 1.00 91.38 82 LEU A CA 1
ATOM 632 C C . LEU A 1 82 ? 16.673 -9.275 -14.381 1.00 91.38 82 LEU A C 1
ATOM 634 O O . LEU A 1 82 ? 15.962 -10.265 -14.194 1.00 91.38 82 LEU A O 1
ATOM 638 N N . GLY A 1 83 ? 17.844 -9.096 -13.771 1.00 86.62 83 GLY A N 1
ATOM 639 C CA . GLY A 1 83 ? 18.366 -10.009 -12.761 1.00 86.62 83 GLY A CA 1
ATOM 640 C C . GLY A 1 83 ? 19.755 -10.564 -13.073 1.00 86.62 83 GLY A C 1
ATOM 641 O O . GLY A 1 83 ? 20.485 -10.032 -13.906 1.00 86.62 83 GLY A O 1
ATOM 642 N N . GLY A 1 84 ? 20.143 -11.619 -12.356 1.00 79.62 84 GLY A N 1
ATOM 643 C CA . GLY A 1 84 ? 21.501 -12.172 -12.370 1.00 79.62 84 GLY A CA 1
ATOM 644 C C . GLY A 1 84 ? 21.563 -13.589 -11.796 1.00 79.62 84 GLY A C 1
ATOM 645 O O . GLY A 1 84 ? 20.579 -14.321 -11.865 1.00 79.62 84 GLY A O 1
ATOM 646 N N . LYS A 1 85 ? 22.712 -14.001 -11.234 1.00 64.38 85 LYS A N 1
ATOM 647 C CA . LYS A 1 85 ? 22.925 -15.366 -10.702 1.00 64.38 85 LYS A CA 1
ATOM 648 C C . LYS A 1 85 ? 21.854 -15.749 -9.662 1.00 64.38 85 LYS A C 1
ATOM 650 O O . LYS A 1 85 ? 21.993 -15.417 -8.491 1.00 64.38 85 LYS A O 1
ATOM 655 N N . GLY A 1 86 ? 20.822 -16.471 -10.103 1.00 68.69 86 GLY A N 1
ATOM 656 C CA . GLY A 1 86 ? 19.779 -17.077 -9.267 1.00 68.69 86 GLY A CA 1
ATOM 657 C C . GLY A 1 86 ? 18.355 -16.571 -9.518 1.00 68.69 86 GLY A C 1
ATOM 658 O O . GLY A 1 86 ? 17.420 -17.341 -9.342 1.00 68.69 86 GLY A O 1
ATOM 659 N N . TYR A 1 87 ? 18.177 -15.335 -9.992 1.00 79.50 87 TYR A N 1
ATOM 660 C CA . TYR A 1 87 ? 16.852 -14.752 -10.235 1.00 79.50 87 TYR A CA 1
ATOM 661 C C . TYR A 1 87 ? 16.899 -13.902 -11.496 1.00 79.50 87 TYR A C 1
ATOM 663 O O . TYR A 1 87 ? 17.451 -12.804 -11.483 1.00 79.50 87 TYR A O 1
ATOM 671 N N . ILE A 1 88 ? 16.346 -14.433 -12.584 1.00 90.25 88 ILE A N 1
ATOM 672 C CA . ILE A 1 88 ? 16.149 -13.720 -13.846 1.00 90.25 88 ILE A CA 1
ATOM 673 C C . ILE A 1 88 ? 14.646 -13.693 -14.090 1.00 90.25 88 ILE A C 1
ATOM 675 O O . ILE A 1 88 ? 14.009 -14.745 -14.119 1.00 90.25 88 ILE A O 1
ATOM 679 N N . GLN A 1 89 ? 14.080 -12.500 -14.240 1.00 90.00 89 GLN A N 1
ATOM 680 C CA . GLN A 1 89 ? 12.649 -12.310 -14.450 1.00 90.00 89 GLN A CA 1
ATOM 681 C C . GLN A 1 89 ? 12.405 -11.416 -15.657 1.00 90.00 89 GLN A C 1
ATOM 683 O O . GLN A 1 89 ? 13.120 -10.438 -15.880 1.00 90.00 89 GLN A O 1
ATOM 688 N N . LYS A 1 90 ? 11.369 -11.728 -16.437 1.00 91.75 90 LYS A N 1
ATOM 689 C CA . LYS A 1 90 ? 10.960 -10.865 -17.544 1.00 91.75 90 LYS A CA 1
ATOM 690 C C . LYS A 1 90 ? 10.347 -9.584 -16.984 1.00 91.75 90 LYS A C 1
ATOM 692 O O . LYS A 1 90 ? 9.509 -9.630 -16.085 1.00 91.75 90 LYS A O 1
ATOM 697 N N . ILE A 1 91 ? 10.694 -8.441 -17.570 1.00 93.19 91 ILE A N 1
ATOM 698 C CA . ILE A 1 91 ? 10.157 -7.131 -17.165 1.00 93.19 91 ILE A CA 1
ATOM 699 C C . ILE A 1 91 ? 8.611 -7.101 -17.170 1.00 93.19 91 ILE A C 1
ATOM 701 O O . ILE A 1 91 ? 8.036 -6.578 -16.215 1.00 93.19 91 ILE A O 1
ATOM 705 N N . PRO A 1 92 ? 7.902 -7.666 -18.174 1.00 91.75 92 PRO A N 1
ATOM 706 C CA . PRO A 1 92 ? 6.442 -7.770 -18.132 1.00 91.75 92 PRO A CA 1
ATOM 707 C C . PRO A 1 92 ? 5.891 -8.534 -16.921 1.00 91.75 92 PRO A C 1
ATOM 709 O O . PRO A 1 92 ? 4.849 -8.151 -16.395 1.00 91.75 92 PRO A O 1
ATOM 712 N N . ASP A 1 93 ? 6.583 -9.576 -16.459 1.00 90.69 93 ASP A N 1
ATOM 713 C CA . ASP A 1 93 ? 6.128 -10.377 -15.319 1.00 90.69 93 ASP A CA 1
ATOM 714 C C . ASP A 1 93 ? 6.324 -9.619 -14.007 1.00 90.69 93 ASP A C 1
ATOM 716 O O . ASP A 1 93 ? 5.421 -9.585 -13.177 1.00 90.69 93 ASP A O 1
ATOM 720 N N . MET A 1 94 ? 7.441 -8.903 -13.870 1.00 92.31 94 MET A N 1
ATOM 721 C CA . MET A 1 94 ? 7.685 -8.009 -12.735 1.00 92.31 94 MET A CA 1
ATOM 722 C C . MET A 1 94 ? 6.652 -6.870 -12.654 1.00 92.31 94 MET A C 1
ATOM 724 O O . MET A 1 94 ? 6.220 -6.500 -11.567 1.00 92.31 94 MET A O 1
ATOM 728 N N . ARG A 1 95 ? 6.199 -6.325 -13.793 1.00 93.62 95 ARG A N 1
ATOM 729 C CA . ARG A 1 95 ? 5.104 -5.332 -13.807 1.00 93.62 95 ARG A CA 1
ATOM 730 C C . ARG A 1 95 ? 3.794 -5.917 -13.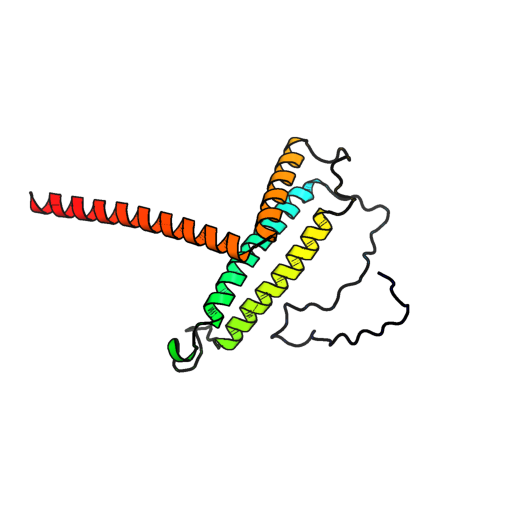308 1.00 93.62 95 ARG A C 1
ATOM 732 O O . ARG A 1 95 ? 3.089 -5.254 -12.560 1.00 93.62 95 ARG A O 1
ATOM 739 N N . ARG A 1 96 ? 3.480 -7.149 -13.717 1.00 91.88 96 ARG A N 1
ATOM 740 C CA . ARG A 1 96 ? 2.297 -7.861 -13.228 1.00 91.88 96 ARG A CA 1
ATOM 741 C C . ARG A 1 96 ? 2.393 -8.115 -11.726 1.00 91.88 96 ARG A C 1
ATOM 743 O O . ARG A 1 96 ? 1.412 -7.920 -11.031 1.00 91.88 96 ARG A O 1
ATOM 750 N N . GLN A 1 97 ? 3.571 -8.475 -11.217 1.00 92.31 97 GLN A N 1
ATOM 751 C CA . GLN A 1 97 ? 3.793 -8.620 -9.775 1.00 92.31 97 GLN A CA 1
ATOM 752 C C . GLN A 1 97 ? 3.537 -7.313 -9.020 1.00 92.31 97 GLN A C 1
ATOM 754 O O . GLN A 1 97 ? 2.846 -7.343 -8.011 1.00 92.31 97 GLN A O 1
ATOM 759 N N . LEU A 1 98 ? 4.033 -6.175 -9.519 1.00 93.81 98 LEU A N 1
ATOM 760 C CA . LEU A 1 98 ? 3.738 -4.871 -8.917 1.00 93.81 98 LEU A CA 1
ATOM 761 C C . LEU A 1 98 ? 2.240 -4.552 -8.941 1.00 93.81 98 LEU A C 1
ATOM 763 O O . LEU A 1 98 ? 1.710 -4.127 -7.922 1.00 93.81 98 LEU A O 1
ATOM 767 N N . MET A 1 99 ? 1.552 -4.815 -10.056 1.00 94.12 99 MET A N 1
ATOM 768 C CA . MET A 1 99 ? 0.097 -4.650 -10.131 1.00 94.12 99 MET A CA 1
ATOM 769 C C . MET A 1 99 ? -0.623 -5.538 -9.107 1.00 94.12 99 MET A C 1
ATOM 771 O O . MET A 1 99 ? -1.503 -5.070 -8.398 1.00 94.12 99 MET A O 1
ATOM 775 N N . ASN A 1 100 ? -0.208 -6.798 -8.965 1.00 93.12 100 ASN A N 1
ATOM 776 C CA . ASN A 1 100 ? -0.761 -7.697 -7.954 1.00 93.12 100 ASN A CA 1
ATOM 777 C C . ASN A 1 100 ? -0.533 -7.161 -6.535 1.00 93.12 100 ASN A C 1
ATOM 779 O O . ASN A 1 100 ? -1.429 -7.251 -5.706 1.00 93.12 100 ASN A O 1
ATOM 783 N N . CYS A 1 101 ? 0.631 -6.575 -6.246 1.00 95.25 101 CYS A N 1
ATOM 784 C CA . CYS A 1 101 ? 0.865 -5.932 -4.955 1.00 95.25 101 CYS A CA 1
ATOM 785 C C . CYS A 1 101 ? -0.083 -4.747 -4.723 1.00 95.25 101 CYS A C 1
ATOM 787 O O . CYS A 1 101 ? -0.610 -4.632 -3.622 1.00 95.25 101 CYS A O 1
ATOM 789 N N . VAL A 1 102 ? -0.329 -3.904 -5.735 1.00 95.31 102 VAL A N 1
ATOM 790 C CA . VAL A 1 102 ? -1.299 -2.793 -5.645 1.00 95.31 102 VAL A CA 1
ATOM 791 C C . VAL A 1 102 ? -2.692 -3.323 -5.304 1.00 95.31 102 VAL A C 1
ATOM 793 O O . VAL A 1 102 ? -3.306 -2.856 -4.352 1.00 95.31 102 VAL A O 1
ATOM 796 N N . GLU A 1 103 ? -3.161 -4.341 -6.023 1.00 93.31 103 GLU A N 1
ATOM 797 C CA . GLU A 1 103 ? -4.489 -4.936 -5.817 1.00 93.31 103 GLU A CA 1
ATOM 798 C C . GLU A 1 103 ? -4.616 -5.599 -4.438 1.00 93.31 103 GLU A C 1
ATOM 800 O O . GLU A 1 103 ? -5.588 -5.371 -3.718 1.00 93.31 103 GLU A O 1
ATOM 805 N N . ALA A 1 104 ? -3.604 -6.372 -4.031 1.00 93.38 104 ALA A N 1
ATOM 806 C CA . ALA A 1 104 ? -3.569 -7.014 -2.721 1.00 93.38 104 ALA A CA 1
ATOM 807 C C . ALA A 1 104 ? -3.574 -5.988 -1.579 1.00 93.38 104 ALA A C 1
ATOM 809 O O . ALA A 1 104 ? -4.292 -6.169 -0.596 1.00 93.38 104 ALA A O 1
ATOM 810 N N . LEU A 1 105 ? -2.786 -4.915 -1.706 1.00 95.50 105 LEU A N 1
ATOM 811 C CA . LEU A 1 105 ? -2.740 -3.847 -0.712 1.00 95.50 105 LEU A CA 1
ATOM 812 C C . LEU A 1 105 ? -4.057 -3.074 -0.674 1.00 95.50 105 LEU A C 1
ATOM 814 O O . LEU A 1 105 ? -4.567 -2.874 0.419 1.00 95.50 105 LEU A O 1
ATOM 818 N N . SER A 1 106 ? -4.641 -2.728 -1.825 1.00 94.25 106 SER A N 1
ATOM 819 C CA . SER A 1 106 ? -5.938 -2.041 -1.901 1.00 94.25 106 SER A CA 1
ATOM 820 C C . SER A 1 106 ? -7.039 -2.842 -1.205 1.00 94.25 106 SER A C 1
ATOM 822 O O . SER A 1 106 ? -7.731 -2.319 -0.333 1.00 94.25 106 SER A O 1
ATOM 824 N N . ALA A 1 107 ? -7.165 -4.135 -1.527 1.00 92.25 107 ALA A N 1
ATOM 825 C CA . ALA A 1 107 ? -8.176 -5.000 -0.922 1.00 92.25 107 ALA A CA 1
ATOM 826 C C . ALA A 1 107 ? -7.977 -5.158 0.596 1.00 92.25 107 ALA A C 1
ATOM 828 O O . ALA A 1 107 ? -8.946 -5.155 1.364 1.00 92.25 107 ALA A O 1
ATOM 829 N N . LEU A 1 108 ? -6.721 -5.279 1.040 1.00 93.19 108 LEU A N 1
ATOM 830 C CA . LEU A 1 108 ? -6.373 -5.338 2.457 1.00 93.19 108 LEU A CA 1
ATOM 831 C C . LEU A 1 108 ? -6.742 -4.035 3.173 1.00 93.19 108 LEU A C 1
ATOM 833 O O . LEU A 1 108 ? -7.387 -4.084 4.219 1.00 93.19 108 LEU A O 1
ATOM 837 N N . THR A 1 109 ? -6.343 -2.883 2.629 1.00 95.25 109 THR A N 1
ATOM 838 C CA . THR A 1 109 ? -6.576 -1.582 3.264 1.00 95.25 109 THR A CA 1
ATOM 839 C C . THR A 1 109 ? -8.055 -1.249 3.337 1.00 95.25 109 THR A C 1
ATOM 841 O O . THR A 1 109 ? -8.488 -0.772 4.379 1.00 95.25 109 THR A O 1
ATOM 844 N N . ASP A 1 110 ? -8.842 -1.564 2.305 1.00 92.12 110 ASP A N 1
ATOM 845 C CA . ASP A 1 110 ? -10.296 -1.361 2.325 1.00 92.12 110 ASP A CA 1
ATOM 846 C C . ASP A 1 110 ? -10.958 -2.209 3.417 1.00 92.12 110 ASP A C 1
ATOM 848 O O . ASP A 1 110 ? -11.721 -1.697 4.233 1.00 92.12 110 ASP A O 1
ATOM 852 N N . THR A 1 111 ? -10.588 -3.491 3.504 1.00 91.69 111 THR A N 1
ATOM 853 C CA . THR A 1 111 ? -11.131 -4.405 4.521 1.00 91.69 111 THR A CA 1
ATOM 854 C C . THR A 1 111 ? -10.808 -3.930 5.937 1.00 91.69 111 THR A C 1
ATOM 856 O O . THR A 1 111 ? -11.675 -3.919 6.809 1.00 91.69 111 THR A O 1
ATOM 859 N N . VAL A 1 112 ? -9.552 -3.545 6.184 1.00 92.38 112 VAL A N 1
ATOM 860 C CA . VAL A 1 112 ? -9.131 -3.068 7.506 1.00 92.38 112 VAL A CA 1
ATOM 861 C C . VAL A 1 112 ? -9.783 -1.722 7.821 1.00 92.38 112 VAL A C 1
ATOM 863 O O . VAL A 1 112 ? -10.207 -1.512 8.952 1.00 92.38 112 VAL A O 1
ATOM 866 N N . TYR A 1 113 ? -9.914 -0.827 6.844 1.00 92.56 113 TYR A N 1
ATOM 867 C CA . TYR A 1 113 ? -10.565 0.468 7.022 1.00 92.56 113 TYR A CA 1
ATOM 868 C C . TYR A 1 113 ? -12.044 0.336 7.400 1.00 92.56 113 TYR A C 1
ATOM 870 O O . TYR A 1 113 ? -12.490 0.967 8.360 1.00 92.56 113 TYR A O 1
ATOM 878 N N . ASP A 1 114 ? -12.788 -0.518 6.696 1.00 90.56 114 ASP A N 1
ATOM 879 C CA . ASP A 1 114 ? -14.194 -0.792 7.002 1.00 90.56 114 ASP A CA 1
ATOM 880 C C . ASP A 1 114 ? -14.351 -1.410 8.397 1.00 90.56 114 ASP A C 1
ATOM 882 O O . ASP A 1 114 ? -15.227 -1.006 9.165 1.00 90.56 114 ASP A O 1
ATOM 886 N N . GLU A 1 115 ? -13.463 -2.341 8.761 1.00 89.69 115 GLU A N 1
ATOM 887 C CA . GLU A 1 115 ? -13.430 -2.926 10.101 1.00 89.69 115 GLU A CA 1
ATOM 888 C C . GLU A 1 115 ? -13.157 -1.866 11.172 1.00 89.69 115 GLU A C 1
ATOM 890 O O . GLU A 1 115 ? -13.846 -1.861 12.181 1.00 89.69 115 GLU A O 1
ATOM 895 N N . MET A 1 116 ? -12.220 -0.935 10.960 1.00 86.06 116 MET A N 1
ATOM 896 C CA . MET A 1 116 ? -11.913 0.146 11.913 1.00 86.06 116 MET A CA 1
ATOM 897 C C . MET A 1 116 ? -13.097 1.096 12.151 1.00 86.06 116 MET A C 1
ATOM 899 O O . MET A 1 116 ? -13.185 1.716 13.210 1.00 86.06 116 MET A O 1
ATOM 903 N N . LYS A 1 117 ? -14.018 1.207 11.187 1.00 85.44 117 LYS A N 1
ATOM 904 C CA . LYS A 1 117 ? -15.246 2.014 11.293 1.00 85.44 117 LYS A CA 1
ATOM 905 C C . LYS A 1 117 ? -16.441 1.235 11.833 1.00 85.44 117 LYS A C 1
ATOM 907 O O . LYS A 1 117 ? -17.539 1.789 11.941 1.00 85.44 117 LYS A O 1
ATOM 912 N N . ALA A 1 118 ? -16.255 -0.040 12.160 1.00 86.19 118 ALA A N 1
ATOM 913 C CA . ALA A 1 118 ? -17.346 -0.884 12.594 1.00 86.19 118 ALA A CA 1
ATOM 914 C C . ALA A 1 118 ? -17.895 -0.462 13.976 1.00 86.19 118 ALA A C 1
ATOM 916 O O . ALA A 1 118 ? -17.135 -0.026 14.848 1.00 86.19 118 ALA A O 1
ATOM 917 N N . PRO A 1 119 ? -19.213 -0.617 14.221 1.00 81.88 119 PRO A N 1
ATOM 918 C CA . PRO A 1 119 ? -19.854 -0.138 15.448 1.00 81.88 119 PRO A CA 1
ATOM 919 C C . PRO A 1 119 ? -19.306 -0.736 16.749 1.00 81.88 119 PRO A C 1
ATOM 921 O O . PRO A 1 119 ? -19.412 -0.101 17.793 1.00 81.88 119 PRO A O 1
ATOM 924 N N . HIS A 1 120 ? -18.723 -1.938 16.715 1.00 80.88 120 HIS A N 1
ATOM 925 C CA . HIS A 1 120 ? -18.153 -2.591 17.901 1.00 80.88 120 HIS A CA 1
ATOM 926 C C . HIS A 1 120 ? -16.831 -1.974 18.375 1.00 80.88 120 HIS A C 1
ATOM 928 O O . HIS A 1 120 ? -16.379 -2.291 19.470 1.00 80.88 120 HIS A O 1
ATOM 934 N N . TRP A 1 121 ? -16.235 -1.065 17.601 1.00 79.38 121 TRP A N 1
ATOM 935 C CA . TRP A 1 121 ? -15.098 -0.247 18.036 1.00 79.38 121 TRP A CA 1
ATOM 936 C C . TRP A 1 121 ? -15.514 1.127 18.576 1.00 79.38 121 TRP A C 1
ATOM 938 O O . TRP A 1 121 ? -14.659 1.983 18.800 1.00 79.38 121 TRP A O 1
ATOM 948 N N . ASN A 1 122 ? -16.818 1.369 18.770 1.00 65.62 122 ASN A N 1
ATOM 949 C CA . ASN A 1 122 ? -17.339 2.675 19.159 1.00 65.62 122 ASN A CA 1
ATOM 950 C C . ASN A 1 122 ? -16.691 3.187 20.471 1.00 65.62 122 ASN A C 1
ATOM 952 O O . ASN A 1 122 ? -16.840 2.561 21.522 1.00 65.62 122 ASN A O 1
ATOM 956 N N . PRO A 1 123 ? -16.038 4.365 20.449 1.00 55.03 123 PRO A N 1
ATOM 957 C CA . PRO A 1 123 ? -15.280 4.913 21.577 1.00 55.03 123 PRO A CA 1
ATOM 958 C C . PRO A 1 123 ? -16.130 5.363 22.777 1.00 55.03 123 PRO A C 1
ATOM 960 O O . PRO A 1 123 ? -15.564 5.805 23.778 1.00 55.03 123 PRO A O 1
ATOM 963 N N . THR A 1 124 ? -17.465 5.289 22.691 1.00 55.16 124 THR A N 1
ATOM 964 C CA . THR A 1 124 ? -18.369 5.537 23.832 1.00 55.16 124 THR A CA 1
ATOM 965 C C . THR A 1 124 ? -18.413 4.385 24.833 1.00 55.16 124 THR A C 1
ATOM 967 O O . THR A 1 124 ? -18.845 4.599 25.966 1.00 55.16 124 THR A O 1
ATOM 970 N N . GLU A 1 125 ? -17.919 3.200 24.469 1.00 55.97 125 GLU A N 1
ATOM 971 C CA . GLU A 1 125 ? -17.634 2.156 25.447 1.00 55.97 125 GLU A CA 1
ATOM 972 C C . GLU A 1 125 ? -16.285 2.419 26.129 1.00 55.97 125 GLU A C 1
ATOM 974 O O . GLU A 1 125 ? -15.292 2.776 25.495 1.00 55.97 125 GLU A O 1
ATOM 979 N N . ASP A 1 126 ? -16.248 2.269 27.451 1.00 52.91 126 ASP A N 1
ATOM 980 C CA . ASP A 1 126 ? -15.110 2.602 28.314 1.00 52.91 126 ASP A CA 1
ATOM 981 C C . ASP A 1 126 ? -13.982 1.547 28.244 1.00 52.91 126 ASP A C 1
ATOM 983 O O . ASP A 1 126 ? -13.495 1.043 29.252 1.00 52.91 126 ASP A O 1
ATOM 987 N N . THR A 1 127 ? -13.615 1.130 27.030 1.00 61.56 127 THR A N 1
ATOM 988 C CA . THR A 1 127 ? -12.804 -0.072 26.765 1.00 61.56 127 THR A CA 1
ATOM 989 C C . THR A 1 127 ? -11.309 0.203 26.585 1.00 61.56 127 THR A C 1
ATOM 991 O O . THR A 1 127 ? -10.509 -0.732 26.606 1.00 61.56 127 THR A O 1
ATOM 994 N N . LEU A 1 128 ? -10.912 1.472 26.446 1.00 64.31 128 LEU A N 1
ATOM 995 C CA . LEU A 1 128 ? -9.522 1.919 26.281 1.00 64.31 128 LEU A CA 1
ATOM 996 C C . LEU A 1 128 ? -9.178 3.044 27.263 1.00 64.31 128 LEU A C 1
ATOM 998 O O . LEU A 1 128 ? -10.023 3.883 27.577 1.00 64.31 128 LEU A O 1
ATOM 1002 N N . ASP A 1 129 ? -7.917 3.118 27.688 1.00 75.31 129 ASP A N 1
ATOM 1003 C CA . ASP A 1 129 ? -7.402 4.292 28.400 1.00 75.31 129 ASP A CA 1
ATOM 1004 C C . ASP A 1 129 ? -7.577 5.551 27.518 1.00 75.31 129 ASP A C 1
ATOM 1006 O O . ASP A 1 129 ? -7.368 5.466 26.301 1.00 75.31 129 ASP A O 1
ATOM 1010 N N . PRO A 1 130 ? -7.973 6.715 28.072 1.00 76.75 130 PRO A N 1
ATOM 1011 C CA . PRO A 1 130 ? -8.110 7.958 27.310 1.00 76.75 130 PRO A CA 1
ATOM 1012 C C . PRO A 1 130 ? -6.895 8.301 26.441 1.00 76.75 130 PRO A C 1
ATOM 1014 O O . PRO A 1 130 ? -7.061 8.812 25.336 1.00 76.75 130 PRO A O 1
ATOM 1017 N N . ARG A 1 131 ? -5.681 7.986 26.906 1.00 77.06 131 ARG A N 1
ATOM 1018 C CA . ARG A 1 131 ? -4.454 8.211 26.140 1.00 77.06 131 ARG A CA 1
ATOM 1019 C C . ARG A 1 131 ? -4.364 7.302 24.917 1.00 77.06 131 ARG A C 1
ATOM 1021 O O . ARG A 1 131 ? -4.047 7.774 23.832 1.00 77.06 131 ARG A O 1
ATOM 1028 N N . ASP A 1 132 ? -4.654 6.015 25.084 1.00 79.94 132 ASP A N 1
ATOM 1029 C CA . ASP A 1 132 ? -4.610 5.061 23.975 1.00 79.94 132 ASP A CA 1
ATOM 1030 C C . ASP A 1 132 ? -5.694 5.370 22.932 1.00 79.94 132 ASP A C 1
ATOM 1032 O O . ASP A 1 132 ? -5.472 5.136 21.747 1.00 79.94 132 ASP A O 1
ATOM 1036 N N . ARG A 1 133 ? -6.842 5.938 23.338 1.00 80.19 133 ARG A N 1
ATOM 1037 C CA . ARG A 1 133 ? -7.874 6.410 22.395 1.00 80.19 133 ARG A CA 1
ATOM 1038 C C . ARG A 1 133 ? -7.383 7.567 21.532 1.00 80.19 133 ARG A C 1
ATOM 1040 O O . ARG A 1 133 ? -7.627 7.544 20.330 1.00 80.19 133 ARG A O 1
ATOM 1047 N N . GLU A 1 134 ? -6.703 8.547 22.124 1.00 84.75 134 GLU A N 1
ATOM 1048 C CA . GLU A 1 134 ? -6.164 9.678 21.362 1.00 84.75 134 GLU A CA 1
ATOM 1049 C C . GLU A 1 134 ? -5.075 9.210 20.394 1.00 84.75 134 GLU A C 1
ATOM 1051 O O . GLU A 1 134 ? -5.143 9.506 19.209 1.00 84.75 134 GLU A O 1
ATOM 1056 N N . GLU A 1 135 ? -4.145 8.369 20.859 1.00 86.69 135 GLU A N 1
ATOM 1057 C CA . GLU A 1 135 ? -3.091 7.822 19.996 1.00 86.69 135 GLU A CA 1
ATOM 1058 C C . GLU A 1 135 ? -3.674 6.977 18.843 1.00 86.69 135 GLU A C 1
ATOM 1060 O O . GLU A 1 135 ? -3.167 7.009 17.726 1.00 86.69 135 GLU A O 1
ATOM 1065 N N . VAL A 1 136 ? -4.752 6.217 19.078 1.00 86.88 136 VAL A N 1
ATOM 1066 C CA . VAL A 1 136 ? -5.467 5.496 18.008 1.00 86.88 136 VAL A CA 1
ATOM 1067 C C . VAL A 1 136 ? -6.088 6.467 17.010 1.00 86.88 136 VAL A C 1
ATOM 1069 O O . VAL A 1 136 ? -6.008 6.230 15.807 1.00 86.88 136 VAL A O 1
ATOM 1072 N N . LYS A 1 137 ? -6.713 7.536 17.500 1.00 87.25 137 LYS A N 1
ATOM 1073 C CA . LYS A 1 137 ? -7.382 8.532 16.670 1.00 87.25 137 LYS A CA 1
ATOM 1074 C C . LYS A 1 137 ? -6.389 9.268 15.772 1.00 87.25 137 LYS A C 1
ATOM 1076 O O . LYS A 1 137 ? -6.639 9.335 14.576 1.00 87.25 137 LYS A O 1
ATOM 1081 N N . GLU A 1 138 ? -5.249 9.698 16.310 1.00 90.81 138 GLU A N 1
ATOM 1082 C CA . GLU A 1 138 ? -4.152 10.292 15.531 1.00 90.81 138 GLU A CA 1
ATOM 1083 C C . GLU A 1 138 ? -3.697 9.350 14.402 1.00 90.81 138 GLU A C 1
ATOM 1085 O O . GLU A 1 138 ? -3.606 9.751 13.248 1.00 90.81 138 GLU A O 1
ATOM 1090 N N . ILE A 1 139 ? -3.496 8.058 14.697 1.00 91.75 139 ILE A N 1
ATOM 1091 C CA . ILE A 1 139 ? -3.087 7.074 13.678 1.00 91.75 139 ILE A CA 1
ATOM 1092 C C . ILE A 1 139 ? -4.161 6.890 12.593 1.00 91.75 139 ILE A C 1
ATOM 1094 O O . ILE A 1 139 ? -3.822 6.642 11.435 1.00 91.75 139 ILE A O 1
ATOM 1098 N N . ILE A 1 140 ? -5.445 6.949 12.957 1.00 89.69 140 ILE A N 1
ATOM 1099 C CA . ILE A 1 140 ? -6.552 6.843 11.999 1.00 89.69 140 ILE A CA 1
ATOM 1100 C C . ILE A 1 140 ? -6.636 8.101 11.135 1.00 89.69 140 ILE A C 1
ATOM 1102 O O . ILE A 1 140 ? -6.825 7.966 9.933 1.00 89.69 140 ILE A O 1
ATOM 1106 N N . GLU A 1 141 ? -6.470 9.288 11.717 1.00 92.00 141 GLU A N 1
ATOM 1107 C CA . GLU A 1 141 ? -6.435 10.555 10.978 1.00 92.00 141 GLU A CA 1
ATOM 1108 C C . GLU A 1 141 ? -5.274 10.565 9.969 1.00 92.00 141 GLU A C 1
ATOM 1110 O O . GLU A 1 141 ? -5.509 10.813 8.787 1.00 92.00 141 GLU A O 1
ATOM 1115 N N . ASP A 1 142 ? -4.067 10.154 10.385 1.00 92.44 142 ASP A N 1
ATOM 1116 C CA . ASP A 1 142 ? -2.926 9.948 9.477 1.00 92.44 142 ASP A CA 1
ATOM 1117 C C . ASP A 1 142 ? -3.283 8.972 8.340 1.00 92.44 142 ASP A C 1
ATOM 1119 O O . ASP A 1 142 ? -2.947 9.175 7.174 1.00 92.44 142 ASP A O 1
ATOM 1123 N N . ALA A 1 143 ? -3.934 7.854 8.677 1.00 92.94 143 ALA A N 1
ATOM 1124 C CA . ALA A 1 143 ? -4.320 6.849 7.696 1.00 92.94 143 ALA A CA 1
ATOM 1125 C C . ALA A 1 143 ? -5.379 7.382 6.718 1.00 92.94 143 ALA A C 1
ATOM 1127 O O . ALA A 1 143 ? -5.335 7.036 5.541 1.00 92.94 143 ALA A O 1
ATOM 1128 N N . GLU A 1 144 ? -6.318 8.213 7.170 1.00 92.12 144 GLU A N 1
ATOM 1129 C CA . GLU A 1 144 ? -7.317 8.852 6.310 1.00 92.12 144 GLU A CA 1
ATOM 1130 C C . GLU A 1 144 ? -6.670 9.830 5.327 1.00 92.12 144 GLU A C 1
ATOM 1132 O O . GLU A 1 144 ? -6.976 9.757 4.138 1.00 92.12 144 GLU A O 1
ATOM 1137 N N . GLU A 1 145 ? -5.708 10.639 5.780 1.00 94.19 145 GLU A N 1
ATOM 1138 C CA . GLU A 1 145 ? -4.936 11.527 4.901 1.00 94.19 145 GLU A CA 1
ATOM 1139 C C . GLU A 1 145 ? -4.223 10.742 3.789 1.00 94.19 145 GLU A C 1
ATOM 1141 O O . GLU A 1 145 ? -4.325 11.086 2.611 1.00 94.19 145 GLU A O 1
ATOM 1146 N N . ILE A 1 146 ? -3.546 9.642 4.140 1.00 94.69 146 ILE A N 1
ATOM 1147 C CA . ILE A 1 146 ? -2.843 8.810 3.152 1.00 94.69 146 ILE A CA 1
ATOM 1148 C C . ILE A 1 146 ? -3.840 8.126 2.211 1.00 94.69 146 ILE A C 1
ATOM 1150 O O . ILE A 1 146 ? -3.552 7.955 1.030 1.00 94.69 146 ILE A O 1
ATOM 1154 N N . LYS A 1 147 ? -5.005 7.701 2.709 1.00 92.50 147 LYS A N 1
ATOM 1155 C CA . LYS A 1 147 ? -6.006 6.969 1.921 1.00 92.50 147 LYS A CA 1
ATOM 1156 C C . LYS A 1 147 ? -6.639 7.822 0.821 1.00 92.50 147 LYS A C 1
ATOM 1158 O O . LYS A 1 147 ? -7.020 7.256 -0.205 1.00 92.50 147 LYS A O 1
ATOM 1163 N N . ASP A 1 148 ? -6.776 9.128 1.033 1.00 93.56 148 ASP A N 1
ATOM 1164 C CA . ASP A 1 148 ? -7.392 10.035 0.060 1.00 93.56 148 ASP A CA 1
ATOM 1165 C C . ASP A 1 148 ? -6.590 10.108 -1.249 1.00 93.56 148 ASP A C 1
ATOM 1167 O O . ASP A 1 148 ? -7.176 10.043 -2.333 1.00 93.56 148 ASP A O 1
ATOM 1171 N N . ASP A 1 149 ? -5.257 10.174 -1.159 1.00 94.00 149 ASP A N 1
ATOM 1172 C CA . ASP A 1 149 ? -4.353 10.046 -2.309 1.00 94.00 149 ASP A CA 1
ATOM 1173 C C . ASP A 1 149 ? -3.008 9.397 -1.908 1.00 94.00 149 ASP A C 1
ATOM 1175 O O . ASP A 1 149 ? -2.022 10.094 -1.627 1.00 94.00 149 ASP A O 1
ATOM 1179 N N . PRO A 1 150 ? -2.930 8.049 -1.904 1.00 93.50 150 PRO A N 1
ATOM 1180 C CA . PRO A 1 150 ? -1.726 7.341 -1.474 1.00 93.50 150 PRO A CA 1
ATOM 1181 C C . PRO A 1 150 ? -0.509 7.629 -2.363 1.00 93.50 150 PRO A C 1
ATOM 1183 O O . PRO A 1 150 ? 0.626 7.636 -1.883 1.00 93.50 150 PRO A O 1
ATOM 1186 N N . GLU A 1 151 ? -0.720 7.841 -3.666 1.00 92.69 151 GLU A N 1
ATOM 1187 C CA . GLU A 1 151 ? 0.363 8.087 -4.626 1.00 92.69 151 GLU A CA 1
ATOM 1188 C C . GLU A 1 151 ? 0.948 9.493 -4.451 1.00 92.69 151 GLU A C 1
ATOM 1190 O O . GLU A 1 151 ? 2.176 9.654 -4.453 1.00 92.69 151 GLU A O 1
ATOM 1195 N N . ALA A 1 152 ? 0.094 10.505 -4.266 1.00 93.50 152 ALA A N 1
ATOM 1196 C CA . ALA A 1 152 ? 0.545 11.865 -3.995 1.00 93.50 152 ALA A CA 1
ATOM 1197 C C . ALA A 1 152 ? 1.284 11.951 -2.657 1.00 93.50 152 ALA A C 1
ATOM 1199 O O . ALA A 1 152 ? 2.372 12.528 -2.611 1.00 93.50 152 ALA A O 1
ATOM 1200 N N . TRP A 1 153 ? 0.756 11.315 -1.604 1.00 95.62 153 TRP A N 1
ATOM 1201 C CA . TRP A 1 153 ? 1.431 11.244 -0.307 1.00 95.62 153 TRP A CA 1
ATOM 1202 C C . TRP A 1 153 ? 2.836 10.635 -0.434 1.00 95.62 153 TRP A C 1
ATOM 1204 O O . TRP A 1 153 ? 3.824 11.226 0.005 1.00 95.62 153 TRP A O 1
ATOM 1214 N N . ALA A 1 154 ? 2.949 9.489 -1.114 1.00 93.81 154 ALA A N 1
ATOM 1215 C CA . ALA A 1 154 ? 4.230 8.816 -1.319 1.00 93.81 154 ALA A CA 1
ATOM 1216 C C . ALA A 1 154 ? 5.216 9.666 -2.134 1.00 93.81 154 ALA A C 1
ATOM 1218 O O . ALA A 1 154 ? 6.414 9.655 -1.860 1.00 93.81 154 ALA A O 1
ATOM 1219 N N . SER A 1 155 ? 4.721 10.410 -3.125 1.00 90.56 155 SER A N 1
ATOM 1220 C CA . SER A 1 155 ? 5.550 11.317 -3.924 1.00 90.56 155 SER A CA 1
ATOM 1221 C C . SER A 1 155 ? 6.088 12.477 -3.082 1.00 90.56 155 SER A C 1
ATOM 1223 O O . SER A 1 155 ? 7.271 12.785 -3.185 1.00 90.56 155 SER A O 1
ATOM 1225 N N . GLY A 1 156 ? 5.267 13.058 -2.200 1.00 90.75 156 GLY A N 1
ATOM 1226 C CA . GLY A 1 156 ? 5.710 14.101 -1.270 1.00 90.75 156 GLY A CA 1
ATOM 1227 C C . GLY A 1 156 ? 6.819 13.619 -0.330 1.00 90.75 156 GLY A C 1
ATOM 1228 O O . GLY A 1 156 ? 7.825 14.302 -0.161 1.00 90.75 156 GLY A O 1
ATOM 1229 N N . GLN A 1 157 ? 6.695 12.401 0.205 1.00 92.31 157 GLN A N 1
ATOM 1230 C CA . GLN A 1 157 ? 7.741 11.796 1.040 1.00 92.31 157 GLN A CA 1
ATOM 1231 C C . GLN A 1 157 ? 9.054 11.564 0.280 1.00 92.31 157 GLN A C 1
ATOM 1233 O O . GLN A 1 157 ? 10.137 11.783 0.818 1.00 92.31 157 GLN A O 1
ATOM 1238 N N . GLU A 1 158 ? 8.984 11.134 -0.979 1.00 88.88 158 GLU A N 1
ATOM 1239 C CA . GLU A 1 158 ? 10.178 10.959 -1.810 1.00 88.88 158 GLU A CA 1
ATOM 1240 C C . GLU A 1 158 ? 10.858 12.301 -2.133 1.00 88.88 158 GLU A C 1
ATOM 1242 O O . GLU A 1 158 ? 12.084 12.385 -2.076 1.00 88.88 158 GLU A O 1
ATOM 1247 N N . GLU A 1 159 ? 10.085 13.357 -2.407 1.00 89.69 159 GLU A N 1
ATOM 1248 C CA . GLU A 1 159 ? 10.609 14.712 -2.627 1.00 89.69 159 GLU A CA 1
ATOM 1249 C C . GLU A 1 159 ? 11.312 15.271 -1.380 1.00 89.69 159 GLU A C 1
ATOM 1251 O O . GLU A 1 159 ? 12.396 15.853 -1.487 1.00 89.69 159 GLU A O 1
ATOM 1256 N N . GLU A 1 160 ? 10.738 15.059 -0.193 1.00 89.62 160 GLU A N 1
ATOM 1257 C CA . GLU A 1 160 ? 11.364 15.418 1.085 1.00 89.62 160 GLU A CA 1
ATOM 1258 C C . GLU A 1 160 ? 12.691 14.671 1.287 1.00 89.62 160 GLU A C 1
ATOM 1260 O O . GLU A 1 160 ? 13.718 15.290 1.580 1.00 89.62 160 GLU A O 1
ATOM 1265 N N . MET A 1 161 ? 12.706 13.353 1.055 1.00 86.44 161 MET A N 1
ATOM 1266 C CA . MET A 1 161 ? 13.920 12.537 1.154 1.00 86.44 161 MET A CA 1
ATOM 1267 C C . MET A 1 161 ? 15.009 12.978 0.166 1.00 86.44 161 MET A C 1
ATOM 1269 O O . MET A 1 161 ? 16.193 13.015 0.518 1.00 86.44 161 MET A O 1
ATOM 1273 N N . ASP A 1 162 ? 14.639 13.308 -1.071 1.00 87.44 162 ASP A N 1
ATOM 1274 C CA . ASP A 1 162 ? 15.579 13.791 -2.083 1.00 87.44 162 ASP A CA 1
ATOM 1275 C C . ASP A 1 162 ? 16.179 15.148 -1.681 1.00 87.44 162 ASP A C 1
ATOM 1277 O O . ASP A 1 162 ? 17.399 15.329 -1.762 1.00 87.44 162 ASP A O 1
ATOM 1281 N N . ALA A 1 163 ? 15.369 16.066 -1.146 1.00 88.25 163 ALA A N 1
ATOM 1282 C CA . ALA A 1 163 ? 15.843 17.355 -0.643 1.00 88.25 163 ALA A CA 1
ATOM 1283 C C . ALA A 1 163 ? 16.838 17.204 0.527 1.00 88.25 163 ALA A C 1
ATOM 1285 O O . ALA A 1 163 ? 17.891 17.857 0.549 1.00 88.25 163 ALA A O 1
ATOM 1286 N N . GLU A 1 164 ? 16.556 16.312 1.481 1.00 87.56 164 GLU A N 1
ATOM 1287 C CA . GLU A 1 164 ? 17.468 16.012 2.593 1.00 87.56 164 GLU A CA 1
ATOM 1288 C C . GLU A 1 164 ? 18.798 15.414 2.105 1.00 87.56 164 GLU A C 1
ATOM 1290 O O . GLU A 1 164 ? 19.884 15.789 2.576 1.00 87.56 164 GLU A O 1
ATOM 1295 N N . ASN A 1 165 ? 18.733 14.512 1.122 1.00 83.25 165 ASN A N 1
ATOM 1296 C CA . ASN A 1 165 ? 19.908 13.893 0.513 1.00 83.25 165 ASN A CA 1
ATOM 1297 C C . ASN A 1 165 ? 20.793 14.926 -0.199 1.00 83.25 165 ASN A C 1
ATOM 1299 O O . ASN A 1 165 ? 22.023 14.905 -0.042 1.00 83.25 165 ASN A O 1
ATOM 1303 N N . GLU A 1 166 ? 20.195 15.858 -0.942 1.00 83.94 166 GLU A N 1
ATOM 1304 C CA . GLU A 1 166 ? 20.914 16.953 -1.596 1.00 83.94 166 GLU A CA 1
ATOM 1305 C C . GLU A 1 166 ? 21.622 17.862 -0.580 1.00 83.94 166 GLU A C 1
ATOM 1307 O O . GLU A 1 166 ? 22.803 18.201 -0.749 1.00 83.94 166 GLU A O 1
ATOM 1312 N N . GLU A 1 167 ? 20.954 18.208 0.525 1.00 85.00 167 GLU A N 1
ATOM 1313 C CA . GLU A 1 167 ? 21.545 19.026 1.585 1.00 85.00 167 GLU A CA 1
ATOM 1314 C C . GLU A 1 167 ? 22.737 18.312 2.254 1.00 85.00 167 GLU A C 1
ATOM 1316 O O . GLU A 1 167 ? 23.811 18.902 2.464 1.00 85.00 167 GLU A O 1
ATOM 1321 N N . ALA A 1 168 ? 22.591 17.017 2.551 1.00 80.44 168 ALA A N 1
ATOM 1322 C CA . ALA A 1 168 ? 23.646 16.190 3.132 1.00 80.44 168 ALA A CA 1
ATOM 1323 C C . ALA A 1 168 ? 24.859 16.047 2.193 1.00 80.44 168 ALA A C 1
ATOM 1325 O O . ALA A 1 168 ? 26.021 16.156 2.628 1.00 80.44 168 ALA A O 1
ATOM 1326 N N . MET A 1 169 ? 24.617 15.871 0.891 1.00 75.75 169 MET A N 1
ATOM 1327 C CA . MET A 1 169 ? 25.665 15.850 -0.129 1.00 75.75 169 MET A CA 1
ATOM 1328 C C . MET A 1 169 ? 26.382 17.199 -0.238 1.00 75.75 169 MET A C 1
ATOM 1330 O O . MET A 1 169 ? 27.616 17.232 -0.268 1.00 75.75 169 MET A O 1
ATOM 1334 N N . GLY A 1 170 ? 25.650 18.316 -0.211 1.00 77.81 170 GLY A N 1
ATOM 1335 C CA . GLY A 1 170 ? 26.219 19.665 -0.231 1.00 77.81 170 GLY A CA 1
ATOM 1336 C C . GLY A 1 170 ? 27.139 19.944 0.964 1.00 77.81 170 GLY A C 1
ATOM 1337 O O . GLY A 1 170 ? 28.255 20.454 0.799 1.00 77.81 170 GLY A O 1
ATOM 1338 N N . LYS A 1 171 ? 26.728 19.538 2.174 1.00 77.88 171 LYS A N 1
ATOM 1339 C CA . LYS A 1 171 ? 27.560 19.606 3.394 1.00 77.88 171 LYS A CA 1
ATOM 1340 C C . LYS A 1 171 ? 28.831 18.761 3.256 1.00 77.88 171 LYS A C 1
ATOM 1342 O O . LYS A 1 171 ? 29.927 19.213 3.608 1.00 77.88 171 LYS A O 1
ATOM 1347 N N . THR A 1 172 ? 28.710 17.562 2.692 1.00 75.50 172 THR A N 1
ATOM 1348 C CA . THR A 1 172 ? 29.838 16.646 2.472 1.00 75.50 172 THR A CA 1
ATOM 1349 C C . THR A 1 172 ? 30.831 17.201 1.451 1.00 75.50 172 THR A C 1
ATOM 1351 O O . THR A 1 172 ? 32.031 17.250 1.733 1.00 75.50 172 THR A O 1
ATOM 1354 N N . ALA A 1 173 ? 30.348 17.706 0.313 1.00 72.50 173 ALA A N 1
ATOM 1355 C CA . ALA A 1 173 ? 31.172 18.324 -0.723 1.00 72.50 173 ALA A CA 1
ATOM 1356 C C . ALA A 1 173 ? 31.941 19.545 -0.190 1.00 72.50 173 ALA A C 1
ATOM 1358 O O . ALA A 1 173 ? 33.155 19.647 -0.389 1.00 72.50 173 ALA A O 1
ATOM 1359 N N . ARG A 1 174 ? 31.278 20.424 0.580 1.00 71.75 174 ARG A N 1
ATOM 1360 C CA . ARG A 1 174 ? 31.934 21.565 1.248 1.00 71.75 174 ARG A CA 1
ATOM 1361 C C . ARG A 1 174 ? 33.045 21.112 2.194 1.00 71.75 174 ARG A C 1
ATOM 1363 O O . ARG A 1 174 ? 34.138 21.675 2.163 1.00 71.75 174 ARG A O 1
ATOM 1370 N N . ARG A 1 175 ? 32.813 20.063 2.991 1.00 73.81 175 ARG A N 1
ATOM 1371 C CA . ARG A 1 175 ? 3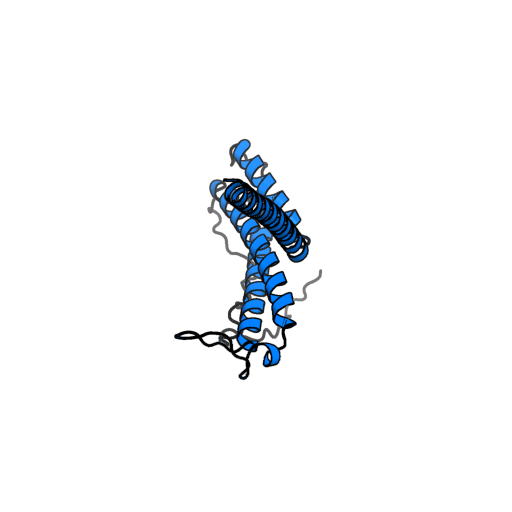3.816 19.517 3.924 1.00 73.81 175 ARG A CA 1
ATOM 1372 C C . ARG A 1 175 ? 35.034 18.939 3.200 1.00 73.81 175 ARG A C 1
ATOM 1374 O O . ARG A 1 175 ? 36.161 19.119 3.662 1.00 73.81 175 ARG A O 1
ATOM 1381 N N . VAL A 1 176 ? 34.823 18.248 2.079 1.00 74.25 176 VAL A N 1
ATOM 1382 C CA . VAL A 1 176 ? 35.907 17.696 1.249 1.00 74.25 176 VAL A CA 1
ATOM 1383 C C . VAL A 1 176 ? 36.733 18.821 0.623 1.00 74.25 176 VAL A C 1
ATOM 1385 O O . VAL A 1 176 ? 37.958 18.798 0.735 1.00 74.25 176 VAL A O 1
ATOM 1388 N N . MET A 1 177 ? 36.083 19.845 0.063 1.00 71.19 177 MET A N 1
ATOM 1389 C CA . MET A 1 177 ? 36.759 21.010 -0.521 1.00 71.19 177 MET A CA 1
ATOM 1390 C C . MET A 1 177 ? 37.586 21.784 0.513 1.00 71.19 177 MET A C 1
ATOM 1392 O O . MET A 1 177 ? 38.735 22.127 0.241 1.00 71.19 177 MET A O 1
ATOM 1396 N N . PHE A 1 178 ? 37.062 21.985 1.726 1.00 68.75 178 PHE A N 1
ATOM 1397 C CA . PHE A 1 178 ? 37.782 22.676 2.804 1.00 68.75 178 PHE A CA 1
ATOM 1398 C C . PHE A 1 178 ? 39.033 21.906 3.261 1.00 68.75 178 PHE A C 1
ATOM 1400 O O . PHE A 1 178 ? 40.094 22.492 3.476 1.00 68.75 178 PHE A O 1
ATOM 1407 N N . ARG A 1 179 ? 38.950 20.569 3.348 1.00 69.19 179 ARG A N 1
ATOM 1408 C CA . ARG A 1 179 ? 40.117 19.715 3.641 1.00 69.19 179 ARG A CA 1
ATOM 1409 C C . ARG A 1 179 ? 41.166 19.769 2.533 1.00 69.19 179 ARG A C 1
ATOM 1411 O O . ARG A 1 179 ? 42.357 19.749 2.831 1.00 69.19 179 ARG A O 1
ATOM 1418 N N . TYR A 1 180 ? 40.735 19.830 1.274 1.00 67.50 180 TYR A N 1
ATOM 1419 C CA . TYR A 1 180 ? 41.642 19.910 0.128 1.00 67.50 180 TYR A CA 1
ATOM 1420 C C . TYR A 1 180 ? 42.337 21.276 0.038 1.00 67.50 180 TYR A C 1
ATOM 1422 O O . TYR A 1 180 ? 43.533 21.335 -0.240 1.00 67.50 180 TYR A O 1
ATOM 1430 N N . ALA A 1 181 ? 41.617 22.362 0.334 1.00 69.75 181 ALA A N 1
ATOM 1431 C CA . ALA A 1 181 ? 42.165 23.715 0.386 1.00 69.75 181 ALA A CA 1
ATOM 1432 C C . ALA A 1 181 ? 43.212 23.868 1.502 1.00 69.75 181 ALA A C 1
ATOM 1434 O O . ALA A 1 181 ? 44.311 24.355 1.247 1.00 69.75 181 ALA A O 1
ATOM 1435 N N . ASN A 1 182 ? 42.931 23.354 2.703 1.00 66.81 182 ASN A N 1
ATOM 1436 C CA . ASN A 1 182 ? 43.871 23.421 3.827 1.00 66.81 182 ASN A CA 1
ATOM 1437 C C . ASN A 1 182 ? 45.116 22.538 3.636 1.00 66.81 182 ASN A C 1
ATOM 1439 O O . ASN A 1 182 ? 46.168 22.853 4.178 1.00 66.81 182 ASN A O 1
ATOM 1443 N N . ARG A 1 183 ? 45.032 21.462 2.841 1.00 63.16 183 ARG A N 1
ATOM 1444 C CA . ARG A 1 183 ? 46.198 20.637 2.470 1.00 63.16 183 ARG A CA 1
ATOM 1445 C C . ARG A 1 183 ? 47.107 21.265 1.412 1.00 63.16 183 ARG A C 1
ATOM 1447 O O . ARG A 1 183 ? 48.215 20.782 1.243 1.00 63.16 183 ARG A O 1
ATOM 1454 N N . ARG A 1 184 ? 46.643 22.280 0.675 1.00 57.66 184 ARG A N 1
ATOM 1455 C CA . ARG A 1 184 ? 47.450 23.003 -0.328 1.00 57.66 184 ARG A CA 1
ATOM 1456 C C . ARG A 1 184 ? 48.176 24.228 0.238 1.00 57.66 184 ARG A C 1
ATOM 1458 O O . ARG A 1 184 ? 48.988 24.809 -0.471 1.00 57.66 184 ARG A O 1
ATOM 1465 N N . LEU A 1 185 ? 47.851 24.630 1.466 1.00 54.47 185 LEU A N 1
ATOM 1466 C CA . LEU A 1 185 ? 48.409 25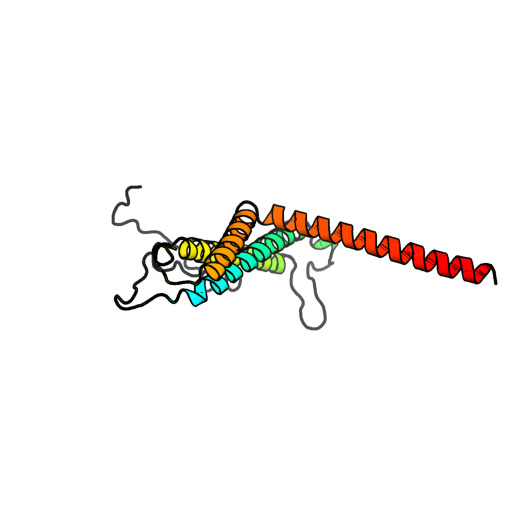.805 2.146 1.00 54.47 185 LEU A CA 1
ATOM 1467 C C . LEU A 1 185 ? 49.424 25.445 3.249 1.00 54.47 185 LEU A C 1
ATOM 1469 O O . LEU A 1 185 ? 49.908 26.347 3.929 1.00 54.47 185 LEU A O 1
ATOM 1473 N N . ALA A 1 186 ? 49.729 24.157 3.423 1.00 50.78 186 ALA A N 1
ATOM 1474 C CA . ALA A 1 186 ? 50.771 23.625 4.304 1.00 50.78 186 ALA A CA 1
ATOM 1475 C C . ALA A 1 186 ? 51.861 22.964 3.455 1.00 50.78 186 ALA A C 1
ATOM 1477 O O . ALA A 1 186 ? 53.041 23.057 3.852 1.00 50.78 186 ALA A O 1
#

Sequence (186 aa):
MVRTAGEVRFIKDRSGDAGEWAFGPPGPNERDIEQDFVFNAKYLKPLAATLRSALMALGHTTSAYNRFVKIKSRNVSPDGSL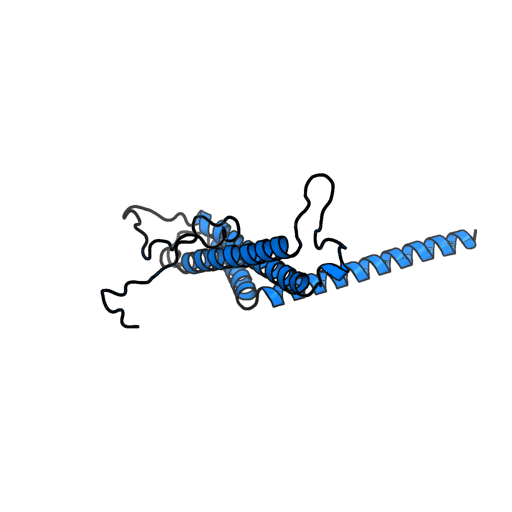GGKGYIQKIPDMRRQLMNCVEALSALTDTVYDEMKAPHWNPTEDTLDPRDREEVKEIIEDAEEIKDDPEAWASGQEEEMDAENEEAMGKTARRVMFRYANRRLA

Secondary structure (DSSP, 8-state):
-PPPTT--------TT-GGGTTSPPPPPSS----TTPPP-GGGHHHHHHHHHHHHHHHHHHHHHHHHHHHS-GGGT-TTSEEEETTEEEEHHHHHHHHHHHHHHHHHHHHHHHHHHTSGGG-TTSS-S-HHHHHHHHHHHHHHHHHHH-HHHHHHHHHHHHHHHHHHHHHHHHHHHHHHHHHHS--